Protein AF-A0A925B9K3-F1 (afdb_monomer_lite)

St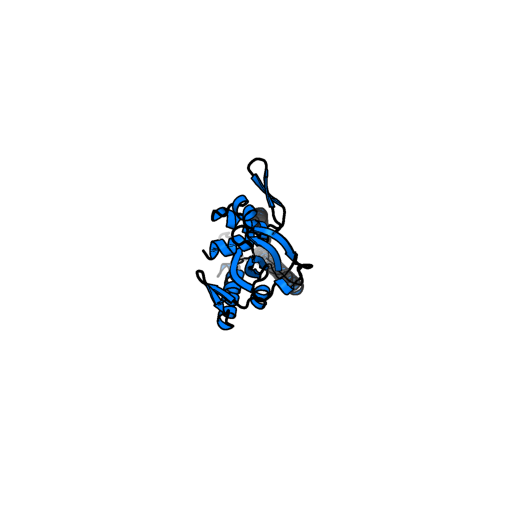ructure (mmCIF, N/CA/C/O backbone):
data_AF-A0A925B9K3-F1
#
_entry.id   AF-A0A925B9K3-F1
#
loop_
_atom_site.group_PDB
_atom_site.id
_atom_site.type_symbol
_atom_site.label_atom_id
_atom_site.label_alt_id
_atom_site.label_comp_id
_atom_site.label_asym_id
_atom_site.label_entity_id
_atom_site.label_seq_id
_atom_site.pdbx_PDB_ins_code
_atom_site.Cartn_x
_atom_site.Cartn_y
_atom_site.Cartn_z
_atom_site.occupancy
_atom_site.B_iso_or_equiv
_atom_site.auth_seq_id
_atom_site.auth_comp_id
_atom_site.auth_asym_id
_atom_site.auth_atom_id
_atom_site.pdbx_PDB_model_num
ATOM 1 N N . MET A 1 1 ? -21.315 0.966 3.843 1.00 78.88 1 MET A N 1
ATOM 2 C CA . MET A 1 1 ? -20.890 0.836 5.255 1.00 78.88 1 MET A CA 1
ATOM 3 C C . MET A 1 1 ? -19.443 0.381 5.365 1.00 78.88 1 MET A C 1
ATOM 5 O O . MET A 1 1 ? -18.676 1.097 5.990 1.00 78.88 1 MET A O 1
ATOM 9 N N . GLU A 1 2 ? -19.044 -0.723 4.723 1.00 91.25 2 GLU A N 1
ATOM 10 C CA . GLU A 1 2 ? -17.649 -1.216 4.740 1.00 91.25 2 GLU A CA 1
ATOM 11 C C . GLU A 1 2 ? -16.629 -0.155 4.307 1.00 91.25 2 GLU A C 1
ATOM 13 O O . GLU A 1 2 ? -15.688 0.129 5.043 1.00 91.25 2 GLU A O 1
ATOM 18 N N . LEU A 1 3 ? -16.872 0.504 3.165 1.00 92.88 3 LEU A N 1
ATOM 19 C CA . LEU A 1 3 ? -16.004 1.566 2.645 1.00 92.88 3 LEU A CA 1
ATOM 20 C C . LEU A 1 3 ? -15.804 2.705 3.655 1.00 92.88 3 LEU A C 1
ATOM 22 O O . LEU A 1 3 ? -14.673 3.095 3.928 1.00 92.88 3 LEU A O 1
ATOM 26 N N . HIS A 1 4 ? -16.892 3.227 4.231 1.00 93.56 4 HIS A N 1
ATOM 27 C CA . HIS A 1 4 ? -16.822 4.296 5.232 1.00 93.56 4 HIS A CA 1
ATOM 28 C C . HIS A 1 4 ? -16.037 3.866 6.469 1.00 93.56 4 HIS A C 1
ATOM 30 O O . HIS A 1 4 ? -15.278 4.669 7.007 1.00 93.56 4 HIS A O 1
ATOM 36 N N . ARG A 1 5 ? -16.172 2.607 6.904 1.00 94.56 5 ARG A N 1
ATOM 37 C CA . ARG A 1 5 ? -15.415 2.078 8.045 1.00 94.56 5 ARG A CA 1
ATOM 38 C C . ARG A 1 5 ? -13.928 1.960 7.714 1.00 94.56 5 ARG A C 1
ATOM 40 O O . ARG A 1 5 ? -13.107 2.502 8.446 1.00 94.56 5 ARG A O 1
ATOM 47 N N . ALA A 1 6 ? -13.581 1.368 6.571 1.00 96.81 6 ALA A N 1
ATOM 48 C CA . ALA A 1 6 ? -12.195 1.261 6.117 1.00 96.81 6 ALA A CA 1
ATOM 49 C C . ALA A 1 6 ? -11.527 2.641 5.948 1.00 96.81 6 ALA A C 1
ATOM 51 O O . ALA A 1 6 ? -10.402 2.848 6.401 1.00 96.81 6 ALA A O 1
ATOM 52 N N . LEU A 1 7 ? -12.229 3.619 5.368 1.00 96.88 7 LEU A N 1
ATOM 53 C CA . LEU A 1 7 ? -11.718 4.985 5.227 1.00 96.88 7 LEU A CA 1
ATOM 54 C C . LEU A 1 7 ? -11.628 5.725 6.563 1.00 96.88 7 LEU A C 1
ATOM 56 O O . LEU A 1 7 ? -10.692 6.496 6.752 1.00 96.88 7 LEU A O 1
ATOM 60 N N . THR A 1 8 ? -12.539 5.461 7.504 1.00 96.44 8 THR A N 1
ATOM 61 C CA . THR A 1 8 ? -12.439 5.979 8.877 1.00 96.44 8 THR A CA 1
ATOM 62 C C . THR A 1 8 ? -11.165 5.473 9.544 1.00 96.44 8 THR A C 1
ATOM 64 O O . THR A 1 8 ? -10.388 6.273 10.059 1.00 96.44 8 THR A O 1
ATOM 67 N N . VAL A 1 9 ? -10.887 4.169 9.465 1.00 97.25 9 VAL A N 1
ATOM 68 C CA . VAL A 1 9 ? -9.645 3.586 9.992 1.00 97.25 9 VAL A CA 1
ATOM 69 C C . VAL A 1 9 ? -8.424 4.160 9.270 1.00 97.25 9 VAL A C 1
ATOM 71 O O . VAL A 1 9 ? -7.481 4.584 9.932 1.00 97.25 9 VAL A O 1
ATOM 74 N N . GLY A 1 10 ? -8.438 4.259 7.938 1.00 96.50 10 GLY A N 1
ATOM 75 C CA . GLY A 1 10 ? -7.322 4.819 7.162 1.00 96.50 10 GLY A CA 1
ATOM 76 C C . GLY A 1 10 ? -7.019 6.295 7.470 1.00 96.50 10 GLY A C 1
ATOM 77 O O . GLY A 1 10 ? -5.855 6.709 7.479 1.00 96.50 10 GLY A O 1
ATOM 78 N N . ASP A 1 11 ? -8.053 7.082 7.764 1.00 96.12 11 ASP A N 1
ATOM 79 C CA . ASP A 1 11 ? -7.951 8.486 8.163 1.00 96.12 11 ASP A CA 1
ATOM 80 C C . ASP A 1 11 ? -7.530 8.642 9.641 1.00 96.12 11 ASP A C 1
ATOM 82 O O . ASP A 1 11 ? -6.735 9.524 9.965 1.00 96.12 11 ASP A O 1
ATOM 86 N N . ARG A 1 12 ? -7.991 7.775 10.553 1.00 96.25 12 ARG A N 1
ATOM 87 C CA . ARG A 1 12 ? -7.650 7.837 11.989 1.00 96.25 12 ARG A CA 1
ATOM 88 C C . ARG A 1 12 ? -6.335 7.146 12.349 1.00 96.25 12 ARG A C 1
ATOM 90 O O . ARG A 1 12 ? -5.683 7.548 13.320 1.00 96.25 12 ARG A O 1
ATOM 97 N N . ALA A 1 13 ? -5.889 6.157 11.582 1.00 95.75 13 ALA A N 1
ATOM 98 C CA . ALA A 1 13 ? -4.564 5.536 11.671 1.00 95.75 13 ALA A CA 1
ATOM 99 C C . ALA A 1 13 ? -3.542 6.311 10.832 1.00 95.75 13 ALA A C 1
ATOM 101 O O . ALA A 1 13 ? -2.951 5.770 9.907 1.00 95.75 13 ALA A O 1
ATOM 102 N N . ASN A 1 14 ? -3.380 7.610 11.093 1.00 94.62 14 ASN A N 1
ATOM 103 C CA . ASN A 1 14 ? -2.687 8.525 10.182 1.00 94.62 14 ASN A CA 1
ATOM 104 C C . ASN A 1 14 ? -1.935 9.647 10.918 1.00 94.62 14 ASN A C 1
ATOM 106 O O . ASN A 1 14 ? -2.411 10.111 11.957 1.00 94.62 14 ASN A O 1
ATOM 110 N N . ASN A 1 15 ? -0.782 10.095 10.417 1.00 93.06 15 ASN A N 1
ATOM 111 C CA . ASN A 1 15 ? -0.080 11.269 10.957 1.00 93.06 15 ASN A CA 1
ATOM 112 C C . ASN A 1 15 ? -0.069 12.471 10.007 1.00 93.06 15 ASN A C 1
ATOM 114 O O . ASN A 1 15 ? 0.370 13.544 10.422 1.00 93.06 15 ASN A O 1
ATOM 118 N N . ALA A 1 16 ? -0.520 12.313 8.763 1.00 91.69 16 ALA A N 1
ATOM 119 C CA . ALA A 1 16 ? -0.598 13.408 7.819 1.00 91.69 16 ALA A CA 1
ATOM 120 C C . ALA A 1 16 ? -1.669 14.423 8.233 1.00 91.69 16 ALA A C 1
ATOM 122 O O . ALA A 1 16 ? -2.711 14.091 8.801 1.00 91.69 16 ALA A O 1
ATOM 123 N N . VAL A 1 17 ? -1.404 15.682 7.908 1.00 88.75 17 VAL A N 1
ATOM 124 C CA . VAL A 1 17 ? -2.319 16.798 8.124 1.00 88.75 17 VAL A CA 1
ATOM 125 C C . VAL A 1 17 ? -2.537 17.495 6.789 1.00 88.75 17 VAL A C 1
ATOM 127 O O . VAL A 1 17 ? -1.582 17.813 6.079 1.00 88.75 17 VAL A O 1
ATOM 130 N N . LEU A 1 18 ? -3.803 17.734 6.454 1.00 86.88 18 LEU A N 1
ATOM 131 C CA . LEU A 1 18 ? -4.187 18.579 5.329 1.00 86.88 18 LEU A CA 1
ATOM 132 C C . LEU A 1 18 ? -4.388 20.005 5.844 1.00 86.88 18 LEU A C 1
ATOM 134 O O . LEU A 1 18 ? -5.233 20.233 6.709 1.00 86.88 18 LEU A O 1
ATOM 138 N N . GLN A 1 19 ? -3.615 20.953 5.322 1.00 85.69 19 GLN A N 1
ATOM 139 C CA . GLN A 1 19 ? -3.777 22.378 5.611 1.00 85.69 19 GLN A CA 1
ATOM 140 C C . GLN A 1 19 ? -4.164 23.109 4.337 1.00 85.69 19 GLN A C 1
ATOM 142 O O . GLN A 1 19 ? -3.509 22.957 3.313 1.00 85.69 19 GLN A O 1
ATOM 147 N N . GLU A 1 20 ? -5.193 23.940 4.406 1.00 84.56 20 GLU A N 1
ATOM 148 C CA . GLU A 1 20 ? -5.502 24.869 3.327 1.00 84.56 20 GLU A CA 1
ATOM 149 C C . GLU A 1 20 ? -4.668 26.144 3.511 1.00 84.56 20 GLU A C 1
ATOM 151 O O . GLU A 1 20 ? -4.702 26.774 4.571 1.00 84.56 20 GLU A O 1
ATOM 156 N N . ARG A 1 21 ? -3.881 26.507 2.496 1.00 84.75 21 ARG A N 1
ATOM 157 C CA . ARG A 1 21 ? -3.102 27.750 2.434 1.00 84.75 21 ARG A CA 1
ATOM 158 C C . ARG A 1 21 ? -3.366 28.412 1.090 1.00 84.75 21 ARG A C 1
ATOM 160 O O . ARG A 1 21 ? -3.186 27.778 0.057 1.00 84.75 21 ARG A O 1
ATOM 167 N N . ASP A 1 22 ? -3.825 29.660 1.112 1.00 83.00 22 ASP A N 1
ATOM 168 C CA . ASP A 1 22 ? -4.099 30.460 -0.092 1.00 83.00 22 ASP A CA 1
ATOM 169 C C . ASP A 1 22 ? -5.032 29.766 -1.112 1.00 83.00 22 ASP A C 1
ATOM 171 O O . ASP A 1 22 ? -4.849 29.863 -2.324 1.00 83.00 22 ASP A O 1
ATOM 175 N N . GLY A 1 23 ? -6.033 29.022 -0.619 1.00 83.50 23 GLY A N 1
ATOM 176 C CA . GLY A 1 23 ? -6.971 28.252 -1.450 1.00 83.50 23 GLY A CA 1
ATOM 177 C C . GLY A 1 23 ? -6.388 26.966 -2.055 1.00 83.50 23 GLY A C 1
ATOM 178 O O . GLY A 1 23 ? -7.032 26.333 -2.892 1.00 83.50 23 GLY A O 1
ATOM 179 N N . GLN A 1 24 ? -5.177 26.566 -1.651 1.00 81.69 24 GLN A N 1
ATOM 180 C CA . GLN A 1 24 ? -4.546 25.306 -2.035 1.00 81.69 24 GLN A CA 1
ATOM 181 C C . GLN A 1 24 ? -4.399 24.369 -0.836 1.00 81.69 24 GLN A C 1
ATOM 183 O O . GLN A 1 24 ? -4.004 24.766 0.259 1.00 81.69 24 GLN A O 1
ATOM 188 N N . TRP A 1 25 ? -4.675 23.086 -1.059 1.00 83.62 25 TRP A N 1
ATOM 189 C CA . TRP A 1 25 ? -4.452 22.047 -0.059 1.00 83.62 25 TRP A CA 1
ATOM 190 C C . TRP A 1 25 ? -2.984 21.632 -0.048 1.00 83.62 25 TRP A C 1
ATOM 192 O O . TRP A 1 25 ? -2.469 21.077 -1.017 1.00 83.62 25 TRP A O 1
ATOM 202 N N . VAL A 1 26 ? -2.322 21.872 1.076 1.00 86.19 26 VAL A N 1
ATOM 203 C CA . VAL A 1 26 ? -0.950 21.462 1.349 1.00 86.19 26 VAL A CA 1
ATOM 204 C C . VAL A 1 26 ? -0.972 20.244 2.264 1.00 86.19 26 VAL A C 1
ATOM 206 O O . VAL A 1 26 ? -1.606 20.237 3.321 1.00 86.19 26 VAL A O 1
ATOM 209 N N . VAL A 1 27 ? -0.251 19.206 1.849 1.00 87.44 27 VAL A N 1
ATOM 210 C CA . VAL A 1 27 ? -0.042 17.989 2.633 1.00 87.44 27 VAL A CA 1
ATOM 211 C C . VAL A 1 27 ? 1.192 18.159 3.512 1.00 87.44 27 VAL A C 1
ATOM 213 O O . VAL A 1 27 ? 2.285 18.409 3.005 1.00 87.44 27 VAL A O 1
ATOM 216 N N . GLN A 1 28 ? 1.038 17.963 4.819 1.00 88.75 28 GLN A N 1
ATOM 217 C CA . GLN A 1 28 ? 2.153 17.806 5.748 1.00 88.75 28 GLN A CA 1
ATOM 218 C C . GLN A 1 28 ? 2.193 16.358 6.244 1.00 88.75 28 GLN A C 1
ATOM 220 O O . GLN A 1 28 ? 1.305 15.937 6.979 1.00 88.75 28 GLN A O 1
ATOM 225 N N . GLY A 1 29 ? 3.215 15.600 5.848 1.00 87.00 29 GLY A N 1
ATOM 226 C CA . GLY A 1 29 ? 3.351 14.175 6.161 1.00 87.00 29 GLY A CA 1
ATOM 227 C C . GLY A 1 29 ? 3.629 13.346 4.910 1.00 87.00 29 GLY A C 1
ATOM 228 O O . GLY A 1 29 ? 4.064 13.878 3.890 1.00 87.00 29 GLY A O 1
ATOM 229 N N . ASP A 1 30 ? 3.389 12.042 5.000 1.00 87.38 30 ASP A N 1
ATOM 230 C CA . ASP A 1 30 ? 3.598 11.124 3.882 1.00 87.38 30 ASP A CA 1
ATOM 231 C C . ASP A 1 30 ? 2.452 11.218 2.840 1.00 87.38 30 ASP A C 1
ATOM 233 O O . ASP A 1 30 ? 1.277 11.305 3.218 1.00 87.38 30 ASP A O 1
ATOM 237 N N . PRO A 1 31 ? 2.745 11.190 1.524 1.00 88.19 31 PRO A N 1
ATOM 238 C CA . PRO A 1 31 ? 1.718 11.266 0.479 1.00 88.19 31 PRO A CA 1
ATOM 239 C C . PRO A 1 31 ? 0.680 10.132 0.517 1.00 88.19 31 PRO A C 1
ATOM 241 O O . PRO A 1 31 ? -0.499 10.377 0.259 1.00 88.19 31 PRO A O 1
ATOM 244 N N . THR A 1 32 ? 1.091 8.912 0.877 1.00 88.88 32 THR A N 1
ATOM 245 C CA . THR A 1 32 ? 0.218 7.727 1.023 1.00 88.88 32 THR A CA 1
ATOM 246 C C . THR A 1 32 ? -0.817 7.982 2.113 1.00 88.88 32 THR A C 1
ATOM 248 O O . THR A 1 32 ? -2.011 7.724 1.959 1.00 88.88 32 THR A O 1
ATOM 251 N N . GLU A 1 33 ? -0.351 8.528 3.233 1.00 91.81 33 GLU A N 1
ATOM 252 C CA . GLU A 1 33 ? -1.191 8.897 4.359 1.00 91.81 33 GLU A CA 1
ATOM 253 C C . GLU A 1 33 ? -2.197 9.991 3.984 1.00 91.81 33 GLU A C 1
ATOM 255 O O . GLU A 1 33 ? -3.387 9.874 4.286 1.00 91.81 33 GLU A O 1
ATOM 260 N N . ALA A 1 34 ? -1.755 11.020 3.268 1.00 92.25 34 ALA A N 1
ATOM 261 C CA . ALA A 1 34 ? -2.635 12.090 2.820 1.00 92.25 34 ALA A CA 1
ATOM 262 C C . ALA A 1 34 ? -3.698 11.612 1.822 1.00 92.25 34 ALA A C 1
ATOM 264 O O . ALA A 1 34 ? -4.847 12.053 1.897 1.00 92.25 34 ALA A O 1
ATOM 265 N N . ALA A 1 35 ? -3.350 10.676 0.934 1.00 92.12 35 ALA A N 1
ATOM 266 C CA . ALA A 1 35 ? -4.291 10.086 -0.013 1.00 92.12 35 ALA A CA 1
ATOM 267 C C . ALA A 1 35 ? -5.481 9.414 0.696 1.00 92.12 35 ALA A C 1
ATOM 269 O O . ALA A 1 35 ? -6.618 9.568 0.248 1.00 92.12 35 ALA A O 1
ATOM 270 N N . LEU A 1 36 ? -5.249 8.748 1.835 1.00 94.19 36 LEU A N 1
ATOM 271 C CA . LEU A 1 36 ? -6.317 8.152 2.650 1.00 94.19 36 LEU A CA 1
ATOM 272 C C . LEU A 1 36 ? -7.261 9.209 3.234 1.00 94.19 36 LEU A C 1
ATOM 274 O O . LEU A 1 36 ? -8.478 9.036 3.187 1.00 94.19 36 LEU A O 1
ATOM 278 N N . ILE A 1 37 ? -6.713 10.323 3.731 1.00 94.19 37 ILE A N 1
ATOM 279 C CA . ILE A 1 37 ? -7.517 11.438 4.250 1.00 94.19 37 ILE A CA 1
ATOM 280 C C . ILE A 1 37 ? -8.359 12.031 3.117 1.00 94.19 37 ILE A C 1
ATOM 282 O O . ILE A 1 37 ? -9.566 12.205 3.265 1.00 94.19 37 ILE A O 1
ATOM 286 N N . ILE A 1 38 ? -7.751 12.296 1.958 1.00 92.69 38 ILE A N 1
ATOM 287 C CA . ILE A 1 38 ? -8.456 12.837 0.788 1.00 92.69 38 ILE A CA 1
ATOM 288 C C . ILE A 1 38 ? -9.573 11.885 0.340 1.00 92.69 38 ILE A C 1
ATOM 290 O O . ILE A 1 38 ? -10.684 12.339 0.063 1.00 92.69 38 ILE A O 1
ATOM 294 N N . ALA A 1 39 ? -9.309 10.577 0.293 1.00 94.00 39 ALA A N 1
ATOM 295 C CA . ALA A 1 39 ? -10.313 9.571 -0.040 1.00 94.00 39 ALA A CA 1
ATOM 296 C C . ALA A 1 39 ? -11.482 9.591 0.958 1.00 94.00 39 ALA A C 1
ATOM 298 O O . ALA A 1 39 ? -12.637 9.650 0.536 1.00 94.00 39 ALA A O 1
ATOM 299 N N . ALA A 1 40 ? -11.198 9.649 2.264 1.00 94.62 40 ALA A N 1
ATOM 300 C CA . ALA A 1 40 ? -12.224 9.786 3.295 1.00 94.62 40 ALA A CA 1
ATOM 301 C C . ALA A 1 40 ? -13.082 11.047 3.077 1.00 94.62 40 ALA A C 1
ATOM 303 O O . ALA A 1 40 ? -14.311 10.951 3.012 1.00 94.62 40 ALA A O 1
ATOM 304 N N . ARG A 1 41 ? -12.457 12.211 2.849 1.00 92.75 41 ARG A N 1
ATOM 305 C CA . ARG A 1 41 ? -13.169 13.480 2.591 1.00 92.75 41 ARG A CA 1
ATOM 306 C C . ARG A 1 41 ? -14.059 13.407 1.347 1.00 92.75 41 ARG A C 1
ATOM 308 O O . ARG A 1 41 ? -15.198 13.860 1.396 1.00 92.75 41 ARG A O 1
ATOM 315 N N . LYS A 1 42 ? -13.594 12.775 0.261 1.00 92.50 42 LYS A N 1
ATOM 316 C CA . LYS A 1 42 ? -14.382 12.584 -0.975 1.00 92.50 42 LYS A CA 1
ATOM 317 C C . LYS A 1 42 ? -15.633 11.721 -0.775 1.00 92.50 42 LYS A C 1
ATOM 319 O O . LYS A 1 42 ? -16.582 11.861 -1.537 1.00 92.50 42 LYS A O 1
ATOM 324 N N . THR A 1 43 ? -15.653 10.865 0.248 1.00 93.25 43 THR A N 1
ATOM 325 C CA . THR A 1 43 ? -16.834 10.060 0.625 1.00 93.25 43 THR A CA 1
ATOM 326 C C . THR A 1 43 ? -17.776 10.747 1.620 1.00 93.25 43 THR A C 1
ATOM 328 O O . THR A 1 43 ? -18.744 10.130 2.069 1.00 93.25 43 THR A O 1
ATOM 331 N N . GLY A 1 44 ? -17.506 12.010 1.969 1.00 92.69 44 GLY A N 1
ATOM 332 C CA . GLY A 1 44 ? -18.297 12.790 2.923 1.00 92.69 44 GLY A CA 1
ATOM 333 C C . GLY A 1 44 ? -17.901 12.596 4.390 1.00 92.69 44 GLY A C 1
ATOM 334 O O . GLY A 1 44 ? -18.596 13.095 5.269 1.00 92.69 44 GLY A O 1
ATOM 335 N N . LEU A 1 45 ? -16.798 11.895 4.690 1.00 92.62 45 LEU A N 1
ATOM 336 C CA . LEU A 1 45 ? -16.288 11.796 6.062 1.00 92.62 45 LEU A CA 1
ATOM 337 C C . LEU A 1 45 ? -15.572 13.092 6.445 1.00 92.62 45 LEU A C 1
ATOM 339 O O . LEU A 1 45 ? -14.442 13.333 6.016 1.00 92.62 45 LEU A O 1
ATOM 343 N N . GLU A 1 46 ? -16.214 13.922 7.261 1.00 91.25 46 GLU A N 1
ATOM 344 C CA . GLU A 1 46 ? -15.656 15.193 7.724 1.00 91.25 46 GLU A CA 1
ATOM 345 C C . GLU A 1 46 ? -14.617 15.014 8.841 1.00 91.25 46 GLU A C 1
ATOM 347 O O . GLU A 1 46 ? -14.805 14.230 9.773 1.00 91.25 46 GLU A O 1
ATOM 352 N N . ALA A 1 47 ? -13.538 15.808 8.788 1.00 88.81 47 ALA A N 1
ATOM 353 C CA . ALA A 1 47 ? -12.469 15.777 9.792 1.00 88.81 47 ALA A CA 1
ATOM 354 C C . ALA A 1 47 ? -13.006 16.016 11.209 1.00 88.81 47 ALA A C 1
ATOM 356 O O . ALA A 1 47 ? -12.752 15.221 12.109 1.00 88.81 47 ALA A O 1
ATOM 357 N N . LYS A 1 48 ? -13.800 17.082 11.381 1.00 90.38 48 LYS A N 1
ATOM 358 C CA . LYS A 1 48 ? -14.335 17.503 12.683 1.00 90.38 48 LYS A CA 1
ATOM 359 C C . LYS A 1 48 ? -15.197 16.420 13.327 1.00 90.38 48 LYS A C 1
ATOM 361 O O . LYS A 1 48 ? -15.060 16.168 14.521 1.00 90.38 48 LYS A O 1
ATOM 366 N N . THR A 1 49 ? -16.042 15.753 12.543 1.00 92.38 49 THR A N 1
ATOM 367 C CA . THR A 1 49 ? -16.894 14.652 13.014 1.00 92.38 49 THR A CA 1
ATOM 368 C C . THR A 1 49 ? -16.047 13.488 13.518 1.00 92.38 49 THR A C 1
ATOM 370 O O . THR A 1 49 ? -16.246 13.015 14.636 1.00 92.38 49 THR A O 1
ATOM 373 N N . LEU A 1 50 ? -15.045 13.069 12.739 1.00 92.38 50 LEU A N 1
ATOM 374 C CA . LEU A 1 50 ? -14.151 11.981 13.135 1.00 92.38 50 LEU A CA 1
ATOM 375 C C . LEU A 1 50 ? -13.255 12.342 14.328 1.00 92.38 50 LEU A C 1
ATOM 377 O O . LEU A 1 50 ? -12.937 11.464 15.121 1.00 92.38 50 LEU A O 1
ATOM 381 N N . GLU A 1 51 ? -12.816 13.597 14.457 1.00 91.50 51 GLU A N 1
ATOM 382 C CA . GLU A 1 51 ? -11.994 14.072 15.588 1.00 91.50 51 GLU A CA 1
ATOM 383 C C . GLU A 1 51 ? -12.800 14.178 16.882 1.00 91.50 51 GLU A C 1
ATOM 385 O O . GLU A 1 51 ? -12.287 13.869 17.955 1.00 91.50 51 GLU A O 1
ATOM 390 N N . THR A 1 52 ? -14.066 14.588 16.774 1.00 92.62 52 THR A N 1
ATOM 391 C CA . THR A 1 52 ? -14.982 14.673 17.919 1.00 92.62 52 THR A CA 1
ATOM 392 C C . THR A 1 52 ? -15.354 13.282 18.420 1.00 92.62 52 THR A C 1
ATOM 394 O O . THR A 1 52 ? -15.421 13.058 19.626 1.00 92.62 52 THR A O 1
ATOM 397 N N . ARG A 1 53 ? -15.572 12.341 17.495 1.00 93.50 53 ARG A N 1
ATOM 398 C CA . ARG A 1 53 ? -15.950 10.970 17.824 1.00 93.50 53 ARG A CA 1
ATOM 399 C C . ARG A 1 53 ? -14.773 10.136 18.327 1.00 93.50 53 ARG A C 1
ATOM 401 O O . ARG A 1 53 ? -14.874 9.534 19.389 1.00 93.50 53 ARG A O 1
ATOM 408 N N . PHE A 1 54 ? -13.674 10.093 17.573 1.00 94.50 54 PHE A N 1
ATOM 409 C CA . PHE A 1 54 ? -12.515 9.248 17.866 1.00 94.50 54 PHE A CA 1
ATOM 410 C C . PHE A 1 54 ? -11.348 10.090 18.372 1.00 94.50 54 PHE A C 1
ATOM 412 O O . PHE A 1 54 ? -10.578 10.665 17.595 1.00 94.50 54 PHE A O 1
ATOM 419 N N . LYS A 1 55 ? -11.197 10.138 19.696 1.00 93.31 55 LYS A N 1
ATOM 420 C CA . LYS A 1 55 ? -10.088 10.847 20.337 1.00 93.31 55 LYS A CA 1
ATOM 421 C C . LYS A 1 55 ? -8.899 9.908 20.495 1.00 93.31 55 LYS A C 1
ATOM 423 O O . LYS A 1 55 ? -8.976 8.927 21.232 1.00 93.31 55 LYS A O 1
ATOM 428 N N . ARG A 1 56 ? -7.780 10.232 19.840 1.00 92.81 56 ARG A N 1
ATOM 429 C CA . ARG A 1 56 ? -6.545 9.440 19.921 1.00 92.81 56 ARG A CA 1
ATOM 430 C C . ARG A 1 56 ? -5.979 9.455 21.346 1.00 92.81 56 ARG A C 1
ATOM 432 O O . ARG A 1 56 ? -5.695 10.519 21.889 1.00 92.81 56 ARG A O 1
ATOM 439 N N . VAL A 1 57 ? -5.780 8.267 21.909 1.00 91.25 57 VAL A N 1
ATOM 440 C CA . VAL A 1 57 ? -5.228 8.024 23.252 1.00 91.25 57 VAL A CA 1
ATOM 441 C C . VAL A 1 57 ? -3.770 7.576 23.173 1.00 91.25 57 VAL A C 1
ATOM 443 O O . VAL A 1 57 ? -2.949 8.004 23.975 1.00 91.25 57 VAL A O 1
ATOM 446 N N . SER A 1 58 ? -3.427 6.740 22.191 1.00 91.06 58 SER A N 1
ATOM 447 C CA . SER A 1 58 ? -2.064 6.234 22.013 1.00 91.06 58 SER A CA 1
ATOM 448 C C . SER A 1 58 ? -1.785 5.851 20.557 1.00 91.06 58 SER A C 1
ATOM 450 O O . SER A 1 58 ? -2.666 5.921 19.692 1.00 91.06 58 SER A O 1
ATOM 452 N N . LYS A 1 59 ? -0.542 5.468 20.269 1.00 92.38 59 LYS A N 1
ATOM 453 C CA . LYS A 1 59 ? -0.108 4.976 18.963 1.00 92.38 59 LYS A CA 1
ATOM 454 C C . LYS A 1 59 ? 1.029 3.972 19.094 1.00 92.38 59 LYS A C 1
ATOM 456 O O . LYS A 1 59 ? 1.925 4.146 19.913 1.00 92.38 59 LYS A O 1
ATOM 461 N N . VAL A 1 60 ? 1.038 3.022 18.172 1.00 93.06 60 VAL A N 1
ATOM 462 C CA . VAL A 1 60 ? 2.197 2.201 17.842 1.00 93.06 60 VAL A CA 1
ATOM 463 C C . VAL A 1 60 ? 2.709 2.722 16.490 1.00 93.06 60 VAL A C 1
ATOM 465 O O . VAL A 1 60 ? 2.003 2.594 15.484 1.00 93.06 60 VAL A O 1
ATOM 468 N N . PRO A 1 61 ? 3.869 3.410 16.446 1.00 92.38 61 PRO A N 1
ATOM 469 C CA . PRO A 1 61 ? 4.325 4.127 15.251 1.00 92.38 61 PRO A CA 1
ATOM 470 C C . PRO A 1 61 ? 4.607 3.173 14.089 1.00 92.38 61 PRO A C 1
ATOM 472 O O . PRO A 1 61 ? 4.709 1.972 14.284 1.00 92.38 61 PRO A O 1
ATOM 475 N N . PHE A 1 62 ? 4.772 3.686 12.874 1.00 93.75 62 PHE A N 1
ATOM 476 C CA . PHE A 1 62 ? 5.281 2.862 11.779 1.00 93.75 62 PHE A CA 1
ATOM 477 C C . PHE A 1 62 ? 6.763 2.515 11.995 1.00 93.75 62 PHE A C 1
ATOM 479 O O . PHE A 1 62 ? 7.542 3.381 12.393 1.00 93.75 62 PHE A O 1
ATOM 486 N N . SER A 1 63 ? 7.165 1.281 11.680 1.00 90.50 63 SER A N 1
ATOM 487 C CA . SER A 1 63 ? 8.573 0.922 11.463 1.00 90.50 63 SER A CA 1
ATOM 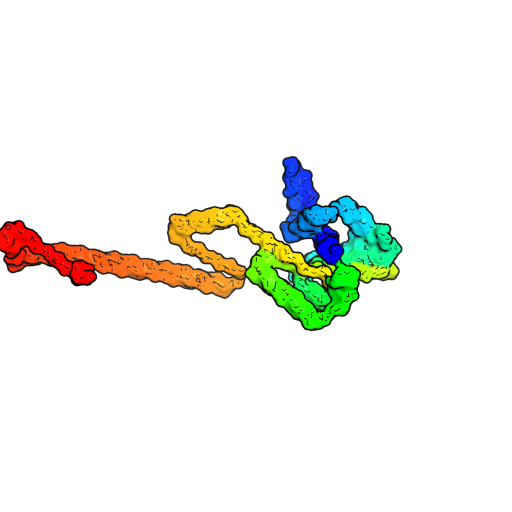488 C C . SER A 1 63 ? 8.721 0.028 10.234 1.00 90.50 63 SER A C 1
ATOM 490 O O . SER A 1 63 ? 7.821 -0.752 9.913 1.00 90.50 63 SER A O 1
ATOM 492 N N . SER A 1 64 ? 9.868 0.120 9.558 1.00 88.88 64 SER A N 1
ATOM 493 C CA . SER A 1 64 ? 10.166 -0.691 8.370 1.00 88.88 64 SER A CA 1
ATOM 494 C C . SER A 1 64 ? 10.190 -2.192 8.670 1.00 88.88 64 SER A C 1
ATOM 496 O O . SER A 1 64 ? 9.796 -2.982 7.816 1.00 88.88 64 SER A O 1
ATOM 498 N N . ASP A 1 65 ? 10.569 -2.579 9.891 1.00 89.38 65 ASP A N 1
ATOM 499 C CA . ASP A 1 65 ? 10.587 -3.981 10.322 1.00 89.38 65 ASP A CA 1
ATOM 500 C C . ASP A 1 65 ? 9.171 -4.550 10.467 1.00 89.38 65 ASP A C 1
ATOM 502 O O . ASP A 1 65 ? 8.904 -5.695 10.107 1.00 89.38 65 ASP A O 1
ATOM 506 N N . ARG A 1 66 ? 8.230 -3.737 10.970 1.00 92.81 66 ARG A N 1
ATOM 507 C CA . ARG A 1 66 ? 6.850 -4.170 11.241 1.00 92.81 66 ARG A CA 1
ATOM 508 C C . ARG A 1 66 ? 5.882 -3.900 10.104 1.00 92.81 66 ARG A C 1
ATOM 510 O O . ARG A 1 66 ? 4.819 -4.518 10.081 1.00 92.81 66 ARG A O 1
ATOM 517 N N . LYS A 1 67 ? 6.219 -2.976 9.202 1.00 94.75 67 LYS A N 1
ATOM 518 C CA . LYS A 1 67 ? 5.447 -2.592 8.007 1.00 94.75 67 LYS A CA 1
ATOM 519 C C . LYS A 1 67 ? 3.982 -2.227 8.287 1.00 94.75 67 LYS A C 1
ATOM 521 O O . LYS A 1 67 ? 3.116 -2.412 7.433 1.00 94.75 67 LYS A O 1
ATOM 526 N N . ARG A 1 68 ? 3.686 -1.713 9.480 1.00 95.38 68 ARG A N 1
ATOM 527 C CA . ARG A 1 68 ? 2.336 -1.330 9.912 1.00 95.38 68 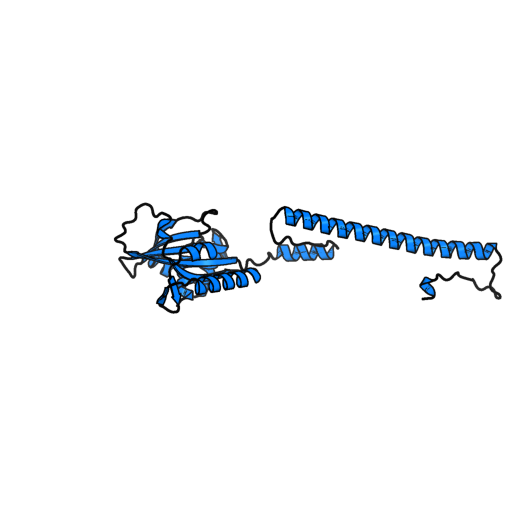ARG A CA 1
ATOM 528 C C . ARG A 1 68 ? 2.383 -0.225 10.955 1.00 95.38 68 ARG A C 1
ATOM 530 O O . ARG A 1 68 ? 3.417 -0.006 11.581 1.00 95.38 68 ARG A O 1
ATOM 537 N N . MET A 1 69 ? 1.260 0.454 11.118 1.00 95.62 69 MET A N 1
ATOM 538 C CA . MET A 1 69 ? 1.038 1.504 12.098 1.00 95.62 69 MET A CA 1
ATOM 539 C C . MET A 1 69 ? -0.333 1.313 12.734 1.00 95.62 69 MET A C 1
ATOM 541 O O . MET A 1 69 ? -1.308 1.072 12.018 1.00 95.62 69 MET A O 1
ATOM 545 N N . SER A 1 70 ? -0.409 1.520 14.047 1.00 96.31 70 SER A N 1
ATOM 546 C CA . SER A 1 70 ? -1.665 1.453 14.788 1.00 96.31 70 SER A CA 1
ATOM 547 C C . SER A 1 70 ? -1.889 2.694 15.642 1.00 96.31 70 SER A C 1
ATOM 549 O O . SER A 1 70 ? -0.954 3.272 16.200 1.00 96.31 70 SER A O 1
ATOM 551 N N . THR A 1 71 ? -3.138 3.123 15.764 1.00 95.25 71 THR A N 1
ATOM 552 C CA . THR A 1 71 ? -3.550 4.202 16.665 1.00 95.25 71 THR A CA 1
ATOM 553 C C . THR A 1 71 ? -4.725 3.734 17.506 1.00 95.25 71 THR A C 1
ATOM 555 O O . THR A 1 71 ? -5.587 3.003 17.031 1.00 95.25 71 THR A O 1
ATOM 558 N N . VAL A 1 72 ? -4.734 4.127 18.776 1.00 94.12 72 VAL A N 1
ATOM 559 C CA . VAL A 1 72 ? -5.776 3.743 19.731 1.00 94.12 72 VAL A CA 1
ATOM 560 C C . VAL A 1 72 ? -6.631 4.960 20.027 1.00 94.12 72 VAL A C 1
ATOM 562 O O . VAL A 1 72 ? -6.086 6.032 20.305 1.00 94.12 72 VAL A O 1
ATOM 565 N N . HIS A 1 73 ? -7.949 4.805 19.970 1.00 93.81 73 HIS A N 1
ATOM 566 C CA . HIS A 1 73 ? -8.918 5.884 20.138 1.00 93.81 73 HIS A CA 1
ATOM 567 C C . HIS A 1 73 ? -10.003 5.500 21.131 1.00 93.81 73 HIS A C 1
ATOM 569 O O . HIS A 1 73 ? -10.452 4.360 21.144 1.00 93.81 73 HIS A O 1
ATOM 575 N N . SER A 1 74 ? -10.465 6.460 21.922 1.00 91.94 74 SER A N 1
ATOM 576 C CA . SER A 1 74 ? -11.747 6.346 22.623 1.00 91.94 74 SER A CA 1
ATOM 577 C C . SER A 1 74 ? -12.878 6.793 21.693 1.00 91.94 74 SER A C 1
ATOM 579 O O . SER A 1 74 ? -12.704 7.803 21.004 1.00 91.94 74 SER A O 1
ATOM 581 N N . ASP A 1 75 ? -14.018 6.097 21.705 1.00 91.12 75 ASP A N 1
ATOM 582 C CA . ASP A 1 75 ? -15.232 6.499 20.975 1.00 91.12 75 ASP A CA 1
ATOM 583 C C . ASP A 1 75 ? -16.183 7.282 21.896 1.00 91.12 75 ASP A C 1
ATOM 585 O O . ASP A 1 75 ? -16.589 6.796 22.952 1.00 91.12 75 ASP A O 1
ATOM 589 N N . ALA A 1 76 ? -16.549 8.499 21.494 1.00 89.12 76 ALA A N 1
ATOM 590 C CA . ALA A 1 76 ? -17.519 9.325 22.209 1.00 89.12 76 ALA A CA 1
ATOM 591 C C . ALA A 1 76 ? -18.947 8.744 22.173 1.00 89.12 76 ALA A C 1
ATOM 593 O O . ALA A 1 76 ? -19.742 9.045 23.062 1.00 89.12 76 ALA A O 1
ATOM 594 N N . GLU A 1 77 ? -19.278 7.920 21.172 1.00 88.38 77 GLU A N 1
ATOM 595 C CA . GLU A 1 77 ? -20.596 7.275 21.048 1.00 88.38 77 GLU A CA 1
ATOM 596 C C . GLU A 1 77 ? -20.700 5.969 21.852 1.00 88.38 77 GLU A C 1
ATOM 598 O O . GLU A 1 77 ? -21.798 5.570 22.237 1.00 88.38 77 GLU A O 1
ATOM 603 N N . GLN A 1 78 ? -19.569 5.314 22.130 1.00 83.44 78 GLN A N 1
ATOM 604 C CA . GLN A 1 78 ? -19.486 4.059 22.886 1.00 83.44 78 GLN A CA 1
ATOM 605 C C . GLN A 1 78 ? -18.517 4.223 24.067 1.00 83.44 78 GLN A C 1
ATOM 607 O O . GLN A 1 78 ? -17.404 3.686 24.055 1.00 83.44 78 GLN A O 1
ATOM 612 N N . PRO A 1 79 ? -18.917 5.002 25.092 1.00 75.31 79 PRO A N 1
ATOM 613 C CA . PRO A 1 79 ? -18.082 5.255 26.256 1.00 75.31 79 PRO A CA 1
ATOM 614 C C . PRO A 1 79 ? -17.853 3.946 27.019 1.00 75.31 79 PRO A C 1
ATOM 616 O O . PRO A 1 79 ? -18.747 3.439 27.692 1.00 75.31 79 PRO A O 1
ATOM 619 N N . GLY A 1 80 ? -16.647 3.394 26.897 1.00 78.44 80 GLY A N 1
ATOM 620 C CA . GLY A 1 80 ? -16.293 2.099 27.481 1.00 78.44 80 GLY A CA 1
ATOM 621 C C . GLY A 1 80 ? -15.469 1.207 26.561 1.00 78.44 80 GLY A C 1
ATOM 622 O O . GLY A 1 80 ? -14.869 0.261 27.060 1.00 78.44 80 GLY A O 1
ATOM 623 N N . ASP A 1 81 ? -15.366 1.545 25.275 1.00 87.69 81 ASP A N 1
ATOM 624 C CA . ASP A 1 81 ? -14.549 0.813 24.313 1.00 87.69 81 ASP A CA 1
ATOM 625 C C . ASP A 1 81 ? -13.380 1.656 23.785 1.00 87.69 81 ASP A C 1
ATOM 627 O O . ASP A 1 81 ? -13.468 2.874 23.587 1.00 87.69 81 ASP A O 1
ATOM 631 N N . LEU A 1 82 ? -12.259 0.980 23.548 1.00 90.56 82 LEU A N 1
ATOM 632 C CA . LEU A 1 82 ? -11.095 1.497 22.849 1.00 90.56 82 LEU A CA 1
ATOM 633 C C . LEU A 1 82 ? -11.011 0.855 21.469 1.00 90.56 82 LEU A C 1
ATOM 635 O O . LEU A 1 82 ? -11.009 -0.366 21.324 1.00 90.56 82 LEU A O 1
ATOM 639 N N . PHE A 1 83 ? -10.878 1.690 20.451 1.00 93.94 83 PHE A N 1
ATOM 640 C CA . PHE A 1 83 ? -10.719 1.269 19.071 1.00 93.94 83 PHE A CA 1
ATOM 641 C C . PHE A 1 83 ? -9.248 1.309 18.686 1.00 93.94 83 PHE A C 1
ATOM 643 O O . PHE A 1 83 ? -8.609 2.361 18.724 1.00 93.94 83 PHE A O 1
ATOM 650 N N . VAL A 1 84 ? -8.714 0.159 18.296 1.00 95.56 84 VAL A N 1
ATOM 651 C CA . VAL A 1 84 ? -7.405 0.030 17.665 1.00 95.56 84 VAL A CA 1
ATOM 652 C C . VAL A 1 84 ? -7.619 0.091 16.163 1.00 95.56 84 VAL A C 1
ATOM 654 O O . VAL A 1 84 ? -8.297 -0.759 15.595 1.00 95.56 84 VAL A O 1
ATOM 657 N N . PHE A 1 85 ? -7.044 1.099 15.525 1.00 97.62 85 PHE A N 1
ATOM 658 C CA . PHE A 1 85 ? -7.091 1.302 14.086 1.00 97.62 85 PHE A CA 1
ATOM 659 C C . PHE A 1 85 ? -5.715 1.051 13.500 1.00 97.62 85 PHE A C 1
ATOM 661 O O . PHE A 1 85 ? -4.755 1.721 13.882 1.00 97.62 85 PHE A O 1
ATOM 668 N N . THR A 1 86 ? -5.622 0.113 12.562 1.00 97.88 86 THR A N 1
ATOM 669 C CA . THR A 1 86 ? -4.350 -0.348 12.010 1.00 97.88 86 THR A CA 1
ATOM 670 C C . THR A 1 86 ? -4.355 -0.261 10.492 1.00 97.88 86 THR A C 1
ATOM 672 O O . THR A 1 86 ? -5.298 -0.685 9.820 1.00 97.88 86 THR A O 1
ATOM 675 N N . LYS A 1 87 ? -3.250 0.247 9.944 1.00 97.31 87 LYS A N 1
ATOM 676 C CA . LYS A 1 87 ? -2.937 0.158 8.517 1.00 97.31 87 LYS A CA 1
ATOM 677 C C . LYS A 1 87 ? -1.535 -0.395 8.311 1.00 97.31 87 LYS A C 1
ATOM 679 O O . LYS A 1 87 ? -0.636 -0.130 9.111 1.00 97.31 87 LYS A O 1
ATOM 684 N N . GLY A 1 88 ? -1.319 -1.124 7.227 1.00 96.25 88 GLY A N 1
ATOM 685 C CA . 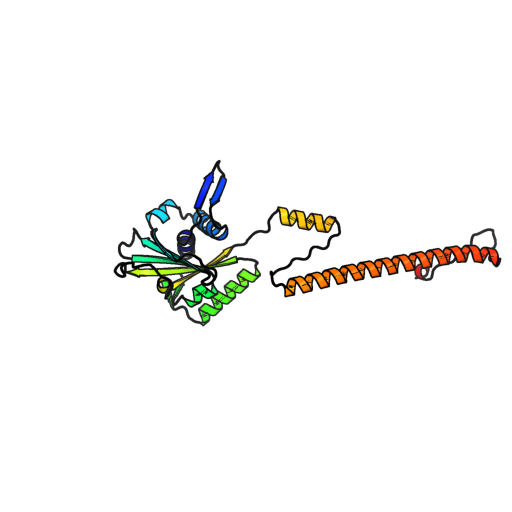GLY A 1 88 ? 0.002 -1.671 6.930 1.00 96.25 88 GLY A CA 1
ATOM 686 C C . GLY A 1 88 ? 0.054 -2.479 5.648 1.00 96.25 88 GLY A C 1
ATOM 687 O O . GLY A 1 88 ? -0.898 -2.487 4.868 1.00 96.25 88 GLY A O 1
ATOM 688 N N . ALA A 1 89 ? 1.177 -3.162 5.446 1.00 95.88 89 ALA A N 1
ATOM 689 C CA . ALA A 1 89 ? 1.337 -4.114 4.359 1.00 95.88 89 ALA A CA 1
ATOM 690 C C . ALA A 1 89 ? 0.269 -5.228 4.474 1.00 95.88 89 ALA A C 1
ATOM 692 O O . ALA A 1 89 ? 0.098 -5.779 5.569 1.00 95.88 89 ALA A O 1
ATOM 693 N N . PRO A 1 90 ? -0.479 -5.532 3.395 1.00 96.44 90 PRO A N 1
ATOM 694 C CA . PRO A 1 90 ? -1.576 -6.501 3.424 1.00 96.44 90 PRO A CA 1
ATOM 695 C C . PRO A 1 90 ? -1.211 -7.877 3.985 1.00 96.44 90 PRO A C 1
ATOM 697 O O . PRO A 1 90 ? -1.931 -8.399 4.831 1.00 96.44 90 PRO A O 1
ATOM 700 N N . ASP A 1 91 ? -0.078 -8.433 3.567 1.00 95.12 91 ASP A N 1
ATOM 701 C CA . ASP A 1 91 ? 0.457 -9.722 4.011 1.00 95.12 91 ASP A CA 1
ATOM 702 C C . ASP A 1 91 ? 0.737 -9.744 5.519 1.00 95.12 91 ASP A C 1
ATOM 704 O O . ASP A 1 91 ? 0.290 -10.644 6.239 1.00 95.12 91 ASP A O 1
ATOM 708 N N . VAL A 1 92 ? 1.408 -8.705 6.019 1.00 96.25 92 VAL A N 1
ATOM 709 C CA . VAL A 1 92 ? 1.751 -8.579 7.440 1.00 96.25 92 VAL A CA 1
ATOM 710 C C . VAL A 1 92 ? 0.504 -8.373 8.294 1.00 96.25 92 VAL A C 1
ATOM 712 O O . VAL A 1 92 ? 0.396 -8.946 9.381 1.00 96.25 92 VAL A O 1
ATOM 715 N N . LEU A 1 93 ? -0.439 -7.557 7.820 1.00 96.81 93 LEU A N 1
ATOM 716 C CA . LEU A 1 93 ? -1.652 -7.246 8.567 1.00 96.81 93 LEU A CA 1
ATOM 717 C C . LEU A 1 93 ? -2.617 -8.429 8.605 1.00 96.81 93 LEU A C 1
ATOM 719 O O . LEU A 1 93 ? -3.179 -8.726 9.660 1.00 96.81 93 LEU A O 1
ATOM 723 N N . LEU A 1 94 ? -2.776 -9.142 7.487 1.00 96.94 94 LEU A N 1
ATOM 724 C CA . LEU A 1 94 ? -3.599 -10.343 7.438 1.00 96.94 94 LEU A CA 1
ATOM 725 C C . LEU A 1 94 ? -3.120 -11.355 8.476 1.00 96.94 94 LEU A C 1
ATOM 727 O O . LEU A 1 94 ? -3.954 -11.877 9.213 1.00 96.94 94 LEU A O 1
ATOM 731 N N . ALA A 1 95 ? -1.810 -11.575 8.622 1.00 96.31 95 ALA A N 1
ATOM 732 C CA . ALA A 1 95 ? -1.237 -12.492 9.618 1.00 96.31 95 ALA A CA 1
ATOM 733 C C . ALA A 1 95 ? -1.541 -12.127 11.091 1.00 96.31 95 ALA A C 1
ATOM 735 O O . ALA A 1 95 ? -1.109 -12.825 12.010 1.00 96.31 95 ALA A O 1
ATOM 736 N N . ARG A 1 96 ? -2.235 -11.014 11.335 1.00 97.00 96 ARG A N 1
ATOM 737 C CA . ARG A 1 96 ? -2.710 -10.557 12.645 1.00 97.00 96 ARG A CA 1
ATOM 738 C C . ARG A 1 96 ? -4.236 -10.523 12.758 1.00 97.00 96 ARG A C 1
ATOM 740 O O . ARG A 1 96 ? -4.766 -10.247 13.832 1.00 97.00 96 ARG A O 1
ATOM 747 N N . CYS A 1 97 ? -4.941 -10.797 11.664 1.00 98.00 97 CYS A N 1
ATOM 748 C CA . CYS A 1 97 ? -6.392 -10.811 11.609 1.00 98.00 97 CYS A CA 1
ATOM 749 C C . CYS A 1 97 ? -6.932 -12.224 11.858 1.00 98.00 97 CYS A C 1
ATOM 751 O O . CYS A 1 97 ? -6.487 -13.192 11.235 1.00 98.00 97 CYS A O 1
ATOM 753 N N . THR A 1 98 ? -7.924 -12.321 12.741 1.00 97.62 98 THR A N 1
ATOM 754 C CA . THR A 1 98 ? -8.693 -13.552 13.014 1.00 97.62 98 THR A CA 1
ATOM 755 C C . THR A 1 98 ? -10.083 -13.505 12.384 1.00 97.62 98 THR A C 1
ATOM 757 O O . THR A 1 98 ? -10.754 -14.532 12.251 1.00 97.62 98 THR A O 1
ATOM 760 N N . ARG A 1 99 ? -10.530 -12.308 11.993 1.00 98.06 99 ARG A N 1
ATOM 761 C CA . ARG A 1 99 ? -11.842 -12.050 11.401 1.00 98.06 99 ARG A CA 1
ATOM 762 C C . ARG A 1 99 ? -11.724 -11.097 10.217 1.00 98.06 99 ARG A C 1
ATOM 764 O O . ARG A 1 99 ? -10.753 -10.355 10.111 1.00 98.06 99 ARG A O 1
ATOM 771 N N . GLU A 1 100 ? -12.733 -11.088 9.361 1.00 97.56 100 GLU A N 1
ATOM 772 C CA . GLU A 1 100 ? -12.949 -10.055 8.343 1.00 97.56 100 GLU A CA 1
ATOM 773 C C . GLU A 1 100 ? -14.349 -9.460 8.486 1.00 97.56 100 GLU A C 1
ATOM 775 O O . GLU A 1 100 ? -15.269 -10.124 8.972 1.00 97.56 100 GLU A O 1
ATOM 780 N N . LEU A 1 101 ? -14.509 -8.207 8.077 1.00 96.69 101 LEU A N 1
ATOM 781 C CA . LEU A 1 101 ? -15.808 -7.559 7.988 1.00 96.69 101 LEU A CA 1
ATOM 782 C C . LEU A 1 101 ? -16.461 -7.890 6.645 1.00 96.69 101 LEU A C 1
ATOM 784 O O . LEU A 1 101 ? -15.868 -7.635 5.600 1.00 96.69 101 LEU A O 1
ATOM 788 N N . VAL A 1 102 ? -17.693 -8.398 6.689 1.00 94.19 102 VAL A N 1
ATOM 789 C CA . VAL A 1 102 ? -18.549 -8.578 5.512 1.00 94.19 102 VAL A CA 1
ATOM 790 C C . VAL A 1 102 ? -19.941 -8.018 5.799 1.00 94.19 102 VAL A C 1
ATOM 792 O O . VAL A 1 102 ? -20.631 -8.414 6.738 1.00 94.19 102 VAL A O 1
ATOM 795 N N . GLY A 1 103 ? -20.348 -7.042 4.998 1.00 92.06 103 GLY A N 1
ATOM 796 C CA . GLY A 1 103 ? -21.483 -6.165 5.234 1.00 92.06 103 GLY A CA 1
ATOM 797 C C . GLY A 1 103 ? -21.314 -5.362 6.524 1.00 92.06 103 GLY A C 1
ATOM 798 O O . GLY A 1 103 ? -20.595 -4.363 6.579 1.00 92.06 103 GLY A O 1
ATOM 799 N N . ALA A 1 104 ? -22.033 -5.788 7.560 1.00 89.06 104 ALA A N 1
ATOM 800 C CA . ALA A 1 104 ? -21.981 -5.208 8.900 1.00 89.06 104 ALA A CA 1
ATOM 801 C C . ALA A 1 104 ? -21.387 -6.171 9.941 1.00 89.06 104 ALA A C 1
ATOM 803 O O . ALA A 1 104 ? -21.160 -5.772 11.083 1.00 89.06 104 ALA A O 1
ATOM 804 N N . GLU A 1 105 ? -21.127 -7.425 9.563 1.00 93.00 105 GLU A N 1
ATOM 805 C CA . GLU A 1 105 ? -20.786 -8.493 10.495 1.00 93.00 105 GLU A CA 1
ATOM 806 C C . GLU A 1 105 ? -19.322 -8.902 10.362 1.00 93.00 105 GLU A C 1
ATOM 808 O O . GLU A 1 105 ? -18.795 -9.085 9.266 1.00 93.00 105 GLU A O 1
ATOM 813 N N . ALA A 1 106 ? -18.654 -9.069 11.502 1.00 94.50 106 ALA A N 1
ATOM 814 C CA . ALA A 1 106 ? -17.341 -9.688 11.527 1.00 94.50 106 ALA A CA 1
ATOM 815 C C . ALA A 1 106 ? -17.513 -11.212 11.457 1.00 94.50 106 ALA A C 1
ATOM 817 O O . ALA A 1 106 ? -18.172 -11.800 12.314 1.00 94.50 106 ALA A O 1
ATOM 818 N N . ARG A 1 107 ? -16.884 -11.885 10.498 1.00 96.00 107 ARG A N 1
ATOM 819 C CA . ARG A 1 107 ? -16.869 -13.356 10.396 1.00 96.00 107 ARG A CA 1
ATOM 820 C C . ARG A 1 107 ? -15.452 -13.892 10.535 1.00 96.00 107 ARG A C 1
ATOM 822 O O . ARG A 1 107 ? -14.503 -13.128 10.412 1.00 96.00 107 ARG A O 1
ATOM 829 N N . SER A 1 108 ? -15.304 -15.175 10.857 1.00 97.38 108 SER A N 1
ATOM 830 C CA . SER A 1 108 ? -13.976 -15.796 10.959 1.00 97.38 108 SER A CA 1
ATOM 831 C C . SER A 1 108 ? -13.248 -15.704 9.616 1.00 97.38 108 SER A C 1
ATOM 833 O O . SER A 1 108 ? -13.850 -15.946 8.570 1.00 97.38 108 SER A O 1
ATOM 835 N N . LEU A 1 109 ? -11.973 -15.319 9.656 1.00 97.06 109 LEU A N 1
ATOM 836 C CA . LEU A 1 109 ? -11.120 -15.252 8.478 1.00 97.06 109 LEU A CA 1
ATOM 837 C C . LEU A 1 109 ? -10.489 -16.629 8.257 1.00 97.06 109 LEU A C 1
ATOM 839 O O . LEU A 1 109 ? -9.563 -17.002 8.976 1.00 97.06 109 LEU A O 1
ATOM 843 N N . THR A 1 110 ? -11.013 -17.383 7.292 1.00 97.19 110 THR A N 1
ATOM 844 C CA . THR A 1 110 ? -10.469 -18.700 6.934 1.00 97.19 110 THR A CA 1
ATOM 845 C C . THR A 1 110 ? -9.196 -18.563 6.098 1.00 97.19 110 THR A C 1
ATOM 847 O O . THR A 1 110 ? -8.926 -17.504 5.525 1.00 97.19 110 THR A O 1
ATOM 850 N N . GLU A 1 111 ? -8.409 -19.636 6.004 1.00 96.19 111 GLU A N 1
ATOM 851 C CA . GLU A 1 111 ? -7.180 -19.633 5.202 1.00 96.19 111 GLU A CA 1
ATOM 852 C C . GLU A 1 111 ? -7.468 -19.532 3.697 1.00 96.19 111 GLU A C 1
ATOM 854 O O . GLU A 1 111 ? -6.733 -18.855 2.977 1.00 96.19 111 GLU A O 1
ATOM 859 N N . GLU A 1 112 ? -8.583 -20.095 3.223 1.00 97.31 112 GLU A N 1
ATOM 860 C CA . GLU A 1 112 ? -9.043 -19.916 1.840 1.00 97.31 112 GLU A CA 1
ATOM 861 C C . GLU A 1 112 ? -9.323 -18.439 1.563 1.00 97.31 112 GLU A C 1
ATOM 863 O O . GLU A 1 112 ? -8.837 -17.869 0.586 1.00 97.31 112 GLU A O 1
ATOM 868 N N . ARG A 1 113 ? -10.040 -17.779 2.478 1.00 97.00 113 ARG A N 1
ATOM 869 C CA . ARG A 1 113 ? -10.374 -16.366 2.324 1.00 97.00 113 ARG A CA 1
ATOM 870 C C . ARG A 1 113 ? -9.145 -15.463 2.424 1.00 97.00 113 ARG A C 1
ATOM 872 O O . ARG A 1 113 ? -9.040 -14.476 1.698 1.00 97.00 113 ARG A O 1
ATOM 879 N N . ARG A 1 114 ? -8.187 -15.808 3.287 1.00 97.50 114 ARG A N 1
ATOM 880 C CA . ARG A 1 114 ? -6.880 -15.141 3.362 1.00 97.50 114 ARG A CA 1
ATOM 881 C C . ARG A 1 114 ? -6.146 -15.219 2.020 1.00 97.50 114 ARG A C 1
ATOM 883 O O . ARG A 1 114 ? -5.633 -14.197 1.565 1.00 97.50 114 ARG A O 1
ATOM 890 N N . ALA A 1 115 ? -6.121 -16.393 1.389 1.00 97.31 115 ALA A N 1
ATOM 891 C CA . ALA A 1 115 ? -5.493 -16.584 0.084 1.00 97.31 115 ALA A CA 1
ATOM 892 C C . ALA A 1 115 ? -6.185 -15.759 -1.016 1.00 97.31 115 ALA A C 1
ATOM 894 O O . ALA A 1 115 ? -5.502 -15.124 -1.816 1.00 97.31 115 ALA A O 1
ATOM 895 N N . GLU A 1 116 ? -7.519 -15.681 -1.011 1.00 97.69 116 GLU A N 1
ATOM 896 C CA . GLU A 1 116 ? -8.276 -14.833 -1.945 1.00 97.69 116 GLU A CA 1
ATOM 897 C C . GLU A 1 116 ? -7.914 -13.345 -1.809 1.00 97.69 116 GLU A C 1
ATOM 899 O O . GLU A 1 116 ? -7.710 -12.660 -2.811 1.00 97.69 116 GLU A O 1
ATOM 904 N N . ILE A 1 117 ? -7.791 -12.833 -0.579 1.00 97.19 117 ILE A N 1
ATOM 905 C CA . ILE A 1 117 ? -7.413 -11.429 -0.345 1.00 97.19 117 ILE A CA 1
ATOM 906 C C . ILE A 1 117 ? -5.973 -11.169 -0.806 1.00 97.19 117 ILE A C 1
ATOM 908 O O . ILE A 1 117 ? -5.697 -10.119 -1.388 1.00 97.19 117 ILE A O 1
ATOM 912 N N . LEU A 1 118 ? -5.052 -12.108 -0.570 1.00 96.50 118 LEU A N 1
ATOM 913 C CA . LEU A 1 118 ? -3.669 -11.996 -1.045 1.00 96.50 118 LEU A CA 1
ATOM 914 C C . LEU A 1 118 ? -3.588 -12.026 -2.575 1.00 96.50 118 LEU A C 1
ATOM 916 O O . LEU A 1 118 ? -2.868 -11.216 -3.151 1.00 96.50 118 LEU A O 1
ATOM 920 N N . SER A 1 119 ? -4.381 -12.871 -3.231 1.00 96.88 119 SER A N 1
ATOM 921 C CA . SER A 1 119 ? -4.476 -12.894 -4.693 1.00 96.88 119 SER A CA 1
ATOM 922 C C . SER A 1 119 ? -5.028 -11.571 -5.237 1.00 96.88 119 SER A C 1
ATOM 924 O O . SER A 1 119 ? -4.441 -10.997 -6.150 1.00 96.88 119 SER A O 1
ATOM 926 N N . ALA A 1 120 ? -6.077 -11.012 -4.624 1.00 95.31 120 ALA A N 1
ATOM 927 C CA . ALA A 1 120 ? -6.591 -9.691 -4.998 1.00 95.31 120 ALA A CA 1
ATOM 928 C C . ALA A 1 120 ? -5.548 -8.575 -4.781 1.00 95.31 120 ALA A C 1
ATOM 930 O O . ALA A 1 120 ? -5.465 -7.621 -5.554 1.00 95.31 120 ALA A O 1
ATOM 931 N N . ASN A 1 121 ? -4.722 -8.689 -3.739 1.00 95.44 121 ASN A N 1
ATOM 932 C CA . ASN A 1 121 ? -3.610 -7.773 -3.508 1.00 95.44 121 ASN A CA 1
ATOM 933 C C . ASN A 1 121 ? -2.547 -7.855 -4.620 1.00 95.44 121 ASN A C 1
ATOM 935 O O . ASN A 1 121 ? -2.064 -6.818 -5.075 1.00 95.44 121 ASN A O 1
ATOM 939 N N . GLU A 1 122 ? -2.201 -9.060 -5.074 1.00 92.56 122 GLU A N 1
ATOM 940 C CA . GLU A 1 122 ? -1.277 -9.270 -6.195 1.00 92.56 122 GLU A CA 1
ATOM 941 C C . GLU A 1 122 ? -1.834 -8.712 -7.511 1.00 92.56 122 GLU A C 1
ATOM 943 O O . GLU A 1 122 ? -1.107 -8.057 -8.259 1.00 92.56 122 GLU A O 1
ATOM 948 N N . GLU A 1 123 ? -3.132 -8.884 -7.768 1.00 93.81 123 GLU A N 1
ATOM 949 C CA . GLU A 1 123 ? -3.801 -8.299 -8.936 1.00 93.81 123 GLU A CA 1
ATOM 950 C C . GLU A 1 123 ? -3.727 -6.766 -8.932 1.00 93.81 123 GLU A C 1
ATOM 952 O O . GLU A 1 123 ? -3.384 -6.152 -9.947 1.00 93.81 123 GLU A O 1
ATOM 957 N N . LEU A 1 124 ? -3.995 -6.133 -7.785 1.00 90.69 124 LEU A N 1
ATOM 958 C CA . LEU A 1 124 ? -3.876 -4.680 -7.624 1.00 90.69 124 LEU A CA 1
ATOM 959 C C . LEU A 1 124 ? -2.427 -4.207 -7.798 1.00 90.69 124 LEU A C 1
ATOM 961 O O . LEU A 1 124 ? -2.184 -3.204 -8.475 1.00 90.69 124 LEU A O 1
ATOM 965 N N . ALA A 1 125 ? -1.462 -4.942 -7.243 1.00 85.75 125 ALA A N 1
ATOM 966 C CA . ALA A 1 125 ? -0.043 -4.654 -7.431 1.00 85.75 125 ALA A CA 1
ATOM 967 C C . ALA A 1 125 ? 0.359 -4.751 -8.915 1.00 85.75 125 ALA A C 1
ATOM 969 O O . ALA A 1 125 ? 1.069 -3.878 -9.419 1.00 85.75 125 ALA A O 1
ATOM 970 N N . GLY A 1 126 ? -0.169 -5.741 -9.646 1.00 85.06 126 GLY A N 1
ATOM 971 C CA . GLY A 1 126 ? 0.002 -5.884 -11.096 1.00 85.06 126 GLY A CA 1
ATOM 972 C C . GLY A 1 126 ? -0.565 -4.710 -11.905 1.00 85.06 126 GLY A C 1
ATOM 973 O O . GLY A 1 126 ? -0.089 -4.425 -13.002 1.00 85.06 126 GLY A O 1
ATOM 974 N N . GLN A 1 127 ? -1.526 -3.973 -11.344 1.00 86.88 127 GLN A N 1
ATOM 975 C CA . GLN A 1 127 ? -2.076 -2.736 -11.911 1.00 86.88 127 GLN A CA 1
ATOM 976 C C . GLN A 1 127 ? -1.325 -1.471 -11.456 1.00 86.88 127 GLN A C 1
ATOM 978 O O . GLN A 1 127 ? -1.837 -0.361 -11.605 1.00 86.88 127 GLN A O 1
ATOM 983 N N . VAL A 1 128 ? -0.109 -1.614 -10.914 1.00 84.00 128 VAL A N 1
ATOM 984 C CA . VAL A 1 128 ? 0.739 -0.504 -10.434 1.00 84.00 128 VAL A CA 1
ATOM 985 C C . VAL A 1 128 ? 0.072 0.280 -9.293 1.00 84.00 128 VAL A C 1
ATOM 987 O O . VAL A 1 128 ? 0.249 1.491 -9.141 1.00 84.00 128 VAL A O 1
ATOM 990 N N . GLN A 1 129 ? -0.715 -0.413 -8.468 1.00 86.31 129 GLN A N 1
ATOM 991 C CA . GLN A 1 129 ? -1.300 0.169 -7.268 1.00 86.31 129 GLN A CA 1
ATOM 992 C C . GLN A 1 129 ? -0.455 -0.205 -6.053 1.00 86.31 129 GLN A C 1
ATOM 994 O O . GLN A 1 129 ? -0.204 -1.377 -5.777 1.00 86.31 129 GLN A O 1
ATOM 999 N N . ARG A 1 130 ? -0.051 0.800 -5.277 1.00 89.81 130 ARG A N 1
ATOM 1000 C CA . ARG A 1 130 ? 0.400 0.599 -3.903 1.00 89.81 130 ARG A CA 1
ATOM 1001 C C . ARG A 1 130 ? -0.820 0.246 -3.062 1.00 89.81 130 ARG A C 1
ATOM 1003 O O . ARG A 1 130 ? -1.770 1.019 -2.997 1.00 89.81 130 ARG A O 1
ATOM 1010 N N . THR A 1 131 ? -0.791 -0.899 -2.404 1.00 93.25 131 THR A N 1
ATOM 1011 C CA . THR A 1 131 ? -1.900 -1.388 -1.586 1.00 93.25 131 THR A CA 1
ATOM 1012 C C . THR A 1 131 ? -1.592 -1.270 -0.100 1.00 93.25 131 THR A C 1
ATOM 1014 O O . THR A 1 131 ? -0.470 -1.494 0.355 1.00 93.25 131 THR A O 1
ATOM 1017 N N . LEU A 1 132 ? -2.611 -0.918 0.679 1.00 96.00 132 LEU A N 1
ATOM 1018 C CA . LEU A 1 132 ? -2.581 -0.967 2.136 1.00 96.00 132 LEU A CA 1
ATOM 1019 C C . LEU A 1 132 ? -3.724 -1.839 2.639 1.00 96.00 132 LEU A C 1
ATOM 1021 O O . LEU A 1 132 ? -4.869 -1.680 2.218 1.00 96.00 132 LEU A O 1
ATOM 1025 N N . GLY A 1 133 ? -3.410 -2.730 3.573 1.00 97.44 133 GLY A N 1
ATOM 1026 C CA . GLY A 1 133 ? -4.410 -3.416 4.372 1.00 97.44 133 GLY A CA 1
ATOM 1027 C C . GLY A 1 133 ? -4.918 -2.486 5.466 1.00 97.44 133 GLY A C 1
ATOM 1028 O O . GLY A 1 133 ? -4.135 -1.743 6.068 1.00 97.44 133 GLY A O 1
ATOM 1029 N N . ILE A 1 134 ? -6.217 -2.558 5.731 1.00 98.25 134 ILE A N 1
ATOM 1030 C CA . ILE A 1 134 ? -6.891 -1.818 6.793 1.00 98.25 134 ILE A CA 1
ATOM 1031 C C . ILE A 1 134 ? -7.566 -2.817 7.726 1.00 98.25 134 ILE A C 1
ATOM 1033 O O . ILE A 1 134 ? -8.276 -3.715 7.271 1.00 98.25 134 ILE A O 1
ATOM 1037 N N . ALA A 1 135 ? -7.358 -2.657 9.029 1.00 98.25 135 ALA A N 1
ATOM 1038 C CA . ALA A 1 135 ? -7.966 -3.509 10.038 1.00 98.25 135 ALA A CA 1
ATOM 1039 C C . ALA A 1 135 ? -8.251 -2.729 11.322 1.00 98.25 135 ALA A C 1
ATOM 1041 O O . ALA A 1 135 ? -7.639 -1.694 11.595 1.00 98.25 135 ALA A O 1
ATOM 1042 N N . GLU A 1 136 ? -9.168 -3.246 12.126 1.00 97.25 136 GLU A N 1
ATOM 1043 C CA . GLU A 1 136 ? -9.485 -2.675 13.429 1.00 97.25 136 GLU A CA 1
ATOM 1044 C C . GLU A 1 136 ? -9.699 -3.741 14.499 1.00 97.25 136 GLU A C 1
ATOM 1046 O O . GLU A 1 136 ? -9.939 -4.909 14.200 1.00 97.25 136 GLU A O 1
ATOM 1051 N N . ARG A 1 137 ? -9.651 -3.327 15.762 1.00 95.12 137 ARG A N 1
ATOM 1052 C CA . ARG A 1 137 ? -10.092 -4.136 16.898 1.00 95.12 137 ARG A CA 1
ATOM 1053 C C . ARG A 1 137 ? -10.734 -3.257 17.952 1.00 95.12 137 ARG A C 1
ATOM 1055 O O . ARG A 1 137 ? -10.291 -2.135 18.179 1.00 95.12 137 ARG A O 1
ATOM 1062 N N . VAL A 1 138 ? -11.749 -3.796 18.613 1.00 92.44 138 VAL A N 1
ATOM 1063 C CA . VAL A 1 138 ? -12.394 -3.167 19.766 1.00 92.44 138 VAL A CA 1
ATOM 1064 C C . VAL A 1 138 ? -11.881 -3.842 21.032 1.00 92.44 138 VAL A C 1
ATOM 1066 O O . VAL A 1 138 ? -11.846 -5.069 21.115 1.00 92.44 138 VAL A O 1
ATOM 1069 N N . LEU A 1 139 ? -11.449 -3.038 21.996 1.00 88.50 139 LEU A N 1
ATOM 1070 C CA . LEU A 1 139 ? -10.957 -3.463 23.298 1.00 88.50 139 LEU A CA 1
ATOM 1071 C C . LEU A 1 139 ? -11.840 -2.869 24.398 1.00 88.50 139 LEU A C 1
ATOM 1073 O O . LEU A 1 139 ? -12.124 -1.675 24.343 1.00 88.50 139 LEU A O 1
ATOM 1077 N N . PRO A 1 140 ? -12.217 -3.636 25.430 1.00 82.62 140 PRO A N 1
ATOM 1078 C CA . PRO A 1 140 ? -12.931 -3.071 26.566 1.00 82.62 140 PRO A CA 1
ATOM 1079 C C . PRO A 1 140 ? -12.001 -2.138 27.357 1.00 82.62 140 PRO A C 1
ATOM 1081 O O . PRO A 1 140 ? -10.864 -2.500 27.665 1.00 82.62 140 PRO A O 1
ATOM 1084 N N . ALA A 1 141 ? -12.481 -0.955 27.745 1.00 68.81 141 ALA A N 1
ATOM 1085 C CA . ALA A 1 141 ? -11.690 0.079 28.429 1.00 68.81 141 ALA A CA 1
ATOM 1086 C C . ALA A 1 141 ? -11.128 -0.355 29.795 1.00 68.81 141 ALA A C 1
ATOM 1088 O O . ALA A 1 141 ? -10.212 0.283 30.310 1.00 68.81 141 ALA A O 1
ATOM 1089 N N . ALA A 1 142 ? -11.652 -1.442 30.374 1.00 63.53 142 ALA A N 1
ATOM 1090 C CA . ALA A 1 142 ? -11.126 -2.061 31.591 1.00 63.53 142 ALA A CA 1
ATOM 1091 C C . ALA A 1 142 ? -9.715 -2.657 31.414 1.00 63.53 142 ALA A C 1
ATOM 1093 O O . ALA A 1 142 ? -9.020 -2.870 32.407 1.00 63.53 142 ALA A O 1
ATOM 1094 N N . LEU A 1 143 ? -9.265 -2.894 30.174 1.00 60.91 143 LEU A N 1
ATOM 1095 C CA . LEU A 1 143 ? -7.843 -3.037 29.856 1.00 60.91 143 LEU A CA 1
ATOM 1096 C C . LEU A 1 143 ? -7.198 -1.648 29.958 1.00 60.91 143 LEU A C 1
ATOM 1098 O O . LEU A 1 143 ? -6.969 -0.960 28.963 1.00 60.91 143 LEU A O 1
ATOM 1102 N N . THR A 1 144 ? -6.970 -1.207 31.195 1.00 54.94 144 THR A N 1
ATOM 1103 C CA . THR A 1 144 ? -6.342 0.073 31.503 1.00 54.94 144 THR A CA 1
ATOM 1104 C C . THR A 1 144 ? -4.986 0.139 30.814 1.00 54.94 144 THR A C 1
ATOM 1106 O O . THR A 1 144 ? -4.119 -0.712 31.007 1.00 54.94 144 THR A O 1
ATOM 1109 N N . VAL A 1 145 ? -4.846 1.162 29.981 1.00 52.50 145 VAL A N 1
ATOM 1110 C CA . VAL A 1 145 ? -3.708 1.433 29.111 1.00 52.50 145 VAL A CA 1
ATOM 1111 C C . VAL A 1 145 ? -2.439 1.626 29.953 1.00 52.50 145 VAL A C 1
ATOM 1113 O O . VAL A 1 145 ? -2.219 2.694 30.520 1.00 52.50 145 VAL A O 1
ATOM 1116 N N . GLY A 1 146 ? -1.605 0.584 30.035 1.00 55.47 146 GLY A N 1
ATOM 1117 C CA . GLY A 1 146 ? -0.154 0.743 30.191 1.00 55.47 146 GLY A CA 1
ATOM 1118 C C . GLY A 1 146 ? 0.448 1.362 28.922 1.00 55.47 146 GLY A C 1
ATOM 1119 O O . GLY A 1 146 ? -0.284 1.881 28.080 1.00 55.47 146 GLY A O 1
ATOM 1120 N N . GLU A 1 147 ? 1.765 1.310 28.722 1.00 58.25 147 GLU A N 1
ATOM 1121 C CA . GLU A 1 147 ? 2.304 1.614 27.389 1.00 58.25 147 GLU A CA 1
ATOM 1122 C C . GLU A 1 147 ? 1.652 0.667 26.370 1.00 58.25 147 GLU A C 1
ATOM 1124 O O . GLU A 1 147 ? 1.818 -0.547 26.442 1.00 58.25 147 GLU A O 1
ATOM 1129 N N . VAL A 1 148 ? 0.836 1.220 25.465 1.00 70.69 148 VAL A N 1
ATOM 1130 C CA . VAL A 1 148 ? 0.274 0.469 24.339 1.00 70.69 148 VAL A CA 1
ATOM 1131 C C . VAL A 1 148 ? 1.445 -0.060 23.526 1.00 70.69 148 VAL A C 1
ATOM 1133 O O . VAL A 1 148 ? 2.156 0.717 22.888 1.00 70.69 148 VAL A O 1
ATOM 1136 N N . ASP A 1 149 ? 1.626 -1.371 23.550 1.00 82.00 149 ASP A N 1
ATOM 1137 C CA . ASP A 1 149 ? 2.666 -2.068 22.813 1.00 82.00 149 ASP A CA 1
ATOM 1138 C C . ASP A 1 149 ? 2.083 -2.769 21.577 1.00 82.00 149 ASP A C 1
ATOM 1140 O O . ASP A 1 149 ? 0.919 -2.609 21.207 1.00 82.00 149 ASP A O 1
ATOM 1144 N N . GLU A 1 150 ? 2.901 -3.572 20.910 1.00 85.19 150 GLU A N 1
ATOM 1145 C CA . GLU A 1 150 ? 2.499 -4.308 19.711 1.00 85.19 150 GLU A CA 1
ATOM 1146 C C . GLU A 1 150 ? 1.438 -5.389 19.967 1.00 85.19 150 GLU A C 1
ATOM 1148 O O . GLU A 1 150 ? 0.835 -5.885 19.011 1.00 85.19 150 GLU A O 1
ATOM 1153 N N . SER A 1 151 ? 1.159 -5.747 21.228 1.00 87.38 151 SER A N 1
ATOM 1154 C CA . SER A 1 151 ? 0.100 -6.708 21.555 1.00 87.38 151 SER A CA 1
ATOM 1155 C C . SER A 1 151 ? -1.281 -6.196 21.150 1.00 87.38 151 SER A C 1
ATOM 1157 O O . SER A 1 151 ? -2.203 -6.997 20.948 1.00 87.38 151 SER A O 1
ATOM 1159 N N . VAL A 1 152 ? -1.436 -4.873 20.965 1.00 89.88 152 VAL A N 1
ATOM 1160 C CA . VAL A 1 152 ? -2.718 -4.331 20.516 1.00 89.88 152 VAL A CA 1
ATOM 1161 C C . VAL A 1 152 ? -3.062 -4.677 19.069 1.00 89.88 152 VAL A C 1
ATOM 1163 O O . VAL A 1 152 ? -4.223 -4.581 18.675 1.00 89.88 152 VAL A O 1
ATOM 1166 N N . GLU A 1 153 ? -2.062 -5.108 18.302 1.00 93.44 153 GLU A N 1
ATOM 1167 C CA . GLU A 1 153 ? -2.129 -5.402 16.871 1.00 93.44 153 GLU A CA 1
ATOM 1168 C C . GLU A 1 153 ? -2.394 -6.893 16.596 1.00 93.44 153 GLU A C 1
ATOM 1170 O O . GLU A 1 153 ? -1.959 -7.404 15.570 1.00 93.44 153 GLU A O 1
ATOM 1175 N N . GLN A 1 154 ? -3.045 -7.610 17.518 1.00 93.69 154 GLN A N 1
ATOM 1176 C CA . GLN A 1 154 ? -3.418 -9.028 17.392 1.00 93.69 154 GLN A CA 1
ATOM 1177 C C . GLN A 1 154 ? -4.937 -9.185 17.328 1.00 93.69 154 GLN A C 1
ATOM 1179 O O . GLN A 1 154 ? -5.662 -8.324 17.815 1.00 93.69 154 GLN A O 1
ATOM 1184 N N . GLU A 1 155 ? -5.429 -10.299 16.784 1.00 95.25 155 GLU A N 1
ATOM 1185 C CA . GLU A 1 155 ? -6.870 -10.615 16.723 1.00 95.25 155 GLU A CA 1
ATOM 1186 C C . GLU A 1 155 ? -7.710 -9.511 16.058 1.00 95.25 155 GLU A C 1
ATOM 1188 O O . GLU A 1 155 ? -8.816 -9.176 16.486 1.00 95.25 155 GLU A O 1
ATOM 1193 N N . LEU A 1 156 ? -7.149 -8.910 15.011 1.00 97.50 156 LEU A N 1
ATOM 1194 C CA . LEU A 1 156 ? -7.779 -7.822 14.279 1.00 97.50 156 LEU A CA 1
ATOM 1195 C C . LEU A 1 156 ? -8.930 -8.336 13.393 1.00 97.50 156 LEU A C 1
ATOM 1197 O O . LEU A 1 156 ? -8.961 -9.493 12.958 1.00 97.50 156 LEU A O 1
ATOM 1201 N N . VAL A 1 157 ? -9.861 -7.435 13.091 1.00 98.12 157 VAL A N 1
ATOM 1202 C CA . VAL A 1 157 ? -10.888 -7.587 12.061 1.00 98.12 157 VAL A CA 1
ATOM 1203 C C . VAL A 1 157 ? -10.402 -6.876 10.804 1.00 98.12 157 VAL A C 1
ATOM 1205 O O . VAL A 1 157 ? -10.286 -5.649 10.775 1.00 98.12 157 VAL A O 1
ATOM 1208 N N . PHE A 1 158 ? -10.114 -7.640 9.756 1.00 98.31 158 PHE A N 1
ATOM 1209 C CA . PHE A 1 158 ? -9.723 -7.105 8.460 1.00 98.31 158 PHE A CA 1
ATOM 1210 C C . PHE A 1 158 ? -10.906 -6.391 7.798 1.00 98.31 158 PHE A C 1
ATOM 1212 O O . PHE A 1 158 ? -11.987 -6.965 7.672 1.00 98.31 158 PHE A O 1
ATOM 1219 N N . LEU A 1 159 ? -10.712 -5.141 7.380 1.00 97.88 159 LEU A N 1
ATOM 1220 C CA . LEU A 1 159 ? -11.760 -4.324 6.763 1.00 97.88 159 LEU A CA 1
ATOM 1221 C C . LEU A 1 159 ? -11.668 -4.277 5.241 1.00 97.88 159 LEU A C 1
ATOM 1223 O O . LEU A 1 159 ? -12.679 -4.070 4.578 1.00 97.88 159 LEU A O 1
ATOM 1227 N N . GLY A 1 160 ? -10.465 -4.421 4.687 1.00 96.69 160 GLY A N 1
ATOM 1228 C CA . GLY A 1 160 ? -10.266 -4.391 3.245 1.00 96.69 160 GLY A CA 1
ATOM 1229 C C . GLY A 1 160 ? -8.888 -3.906 2.819 1.00 96.69 160 GLY A C 1
ATOM 1230 O O . GLY A 1 160 ? -8.033 -3.546 3.632 1.00 96.69 160 GLY A O 1
ATOM 1231 N N . LEU A 1 161 ? -8.707 -3.893 1.501 1.00 96.44 161 LEU A N 1
ATOM 1232 C CA . LEU A 1 161 ? -7.546 -3.334 0.822 1.00 96.44 161 LEU A CA 1
ATOM 1233 C C . LEU A 1 161 ? -7.895 -1.955 0.269 1.00 96.44 161 LEU A C 1
ATOM 1235 O O . LEU A 1 161 ? -8.954 -1.767 -0.328 1.00 96.44 161 LEU A O 1
ATOM 1239 N N . ILE A 1 162 ? -6.980 -1.006 0.422 1.00 95.56 162 ILE A N 1
ATOM 1240 C CA . ILE A 1 162 ? -7.030 0.277 -0.275 1.00 95.56 162 ILE A CA 1
ATOM 1241 C C . ILE A 1 162 ? -5.854 0.324 -1.243 1.00 95.56 162 ILE A C 1
ATOM 1243 O O . ILE A 1 162 ? -4.700 0.376 -0.820 1.00 95.56 162 ILE A O 1
ATOM 1247 N N . GLY A 1 163 ? -6.161 0.298 -2.539 1.00 93.31 163 GLY A N 1
ATOM 1248 C CA . GLY A 1 163 ? -5.203 0.542 -3.611 1.00 93.31 163 GLY A CA 1
ATOM 1249 C C . GLY A 1 163 ? -5.080 2.034 -3.908 1.00 93.31 163 GLY A C 1
ATOM 1250 O O . GLY A 1 163 ? -6.073 2.764 -3.930 1.00 93.31 163 GLY A O 1
ATOM 1251 N N . MET A 1 164 ? -3.857 2.498 -4.131 1.00 91.19 164 MET A N 1
ATOM 1252 C CA . MET A 1 164 ? -3.571 3.846 -4.602 1.00 91.19 164 MET A CA 1
ATOM 1253 C C . MET A 1 164 ? -2.517 3.818 -5.696 1.00 91.19 164 MET A C 1
ATOM 1255 O O . MET A 1 164 ? -1.537 3.084 -5.624 1.00 91.19 164 MET A O 1
ATOM 1259 N N . ILE A 1 165 ? -2.719 4.644 -6.712 1.00 86.00 165 ILE A N 1
ATOM 1260 C CA . ILE A 1 165 ? -1.765 4.813 -7.803 1.00 86.00 165 ILE A CA 1
ATOM 1261 C C . ILE A 1 165 ? -0.845 5.969 -7.425 1.00 86.00 165 ILE A C 1
ATOM 1263 O O . ILE A 1 165 ? -1.334 7.030 -7.040 1.00 86.00 165 ILE A O 1
ATOM 1267 N N . ASP A 1 166 ? 0.466 5.767 -7.549 1.00 75.50 166 ASP A N 1
ATOM 1268 C CA . ASP A 1 166 ? 1.439 6.860 -7.546 1.00 75.50 166 ASP A CA 1
ATOM 1269 C C . ASP A 1 166 ? 1.612 7.324 -9.001 1.00 75.50 166 ASP A C 1
ATOM 1271 O O . ASP A 1 166 ? 2.300 6.655 -9.782 1.00 75.50 166 ASP A O 1
ATOM 1275 N N . PRO A 1 167 ? 0.889 8.371 -9.448 1.00 68.81 167 PRO A N 1
ATOM 1276 C CA . PRO A 1 167 ? 0.914 8.750 -10.847 1.00 68.81 167 PRO A CA 1
ATOM 1277 C C . PRO A 1 167 ? 2.328 9.204 -11.234 1.00 68.81 167 PRO A C 1
ATOM 1279 O O . PRO A 1 167 ? 2.961 9.967 -10.499 1.00 68.81 167 PRO A O 1
ATOM 1282 N N . PRO A 1 168 ? 2.832 8.800 -12.412 1.00 71.94 168 PRO A N 1
ATOM 1283 C CA . PRO A 1 168 ? 4.129 9.261 -12.874 1.00 71.94 168 PRO A CA 1
ATOM 1284 C C . PRO A 1 168 ? 4.127 10.786 -12.976 1.00 71.94 168 PRO A C 1
ATOM 1286 O O . PRO A 1 168 ? 3.227 11.375 -13.581 1.00 71.94 168 PRO A O 1
ATOM 1289 N N . ARG A 1 169 ? 5.166 11.406 -12.409 1.00 79.12 169 ARG A N 1
ATOM 1290 C CA . ARG A 1 169 ? 5.375 12.857 -12.445 1.00 79.12 169 ARG A CA 1
ATOM 1291 C C . ARG A 1 169 ? 5.325 13.372 -13.885 1.00 79.12 169 ARG A C 1
ATOM 1293 O O . ARG A 1 169 ? 5.945 12.781 -14.775 1.00 79.12 169 ARG A O 1
ATOM 1300 N N . GLU A 1 170 ? 4.627 14.482 -14.118 1.00 81.56 170 GLU A N 1
ATOM 1301 C CA . GLU A 1 170 ? 4.507 15.070 -15.460 1.00 81.56 170 GLU A CA 1
ATOM 1302 C C . GLU A 1 170 ? 5.878 15.433 -16.045 1.00 81.56 170 GLU A C 1
ATOM 1304 O O . GLU A 1 170 ? 6.143 15.202 -17.227 1.00 81.56 170 GLU A O 1
ATOM 1309 N N . GLU A 1 171 ? 6.810 15.888 -15.208 1.00 85.31 171 GLU A N 1
ATOM 1310 C CA . GLU A 1 171 ? 8.177 16.197 -15.626 1.00 85.31 171 GLU A CA 1
ATOM 1311 C C . GLU A 1 171 ? 8.926 14.944 -16.105 1.00 85.31 171 GLU A C 1
ATOM 1313 O O . GLU A 1 171 ? 9.716 15.021 -17.049 1.00 85.31 171 GLU A O 1
ATOM 1318 N N . ALA A 1 172 ? 8.658 13.779 -15.502 1.00 86.19 172 ALA A N 1
ATOM 1319 C CA . ALA A 1 172 ? 9.263 12.513 -15.911 1.00 86.19 172 ALA A CA 1
ATOM 1320 C C . ALA A 1 172 ? 8.756 12.080 -17.294 1.00 86.19 172 ALA A C 1
ATOM 1322 O O . ALA A 1 172 ? 9.558 11.678 -18.140 1.00 86.19 172 ALA A O 1
ATOM 1323 N N . LYS A 1 173 ? 7.454 12.244 -17.570 1.00 86.31 173 LYS A N 1
ATOM 1324 C CA . LYS A 1 173 ? 6.881 11.990 -18.906 1.00 86.31 173 LYS A CA 1
ATOM 1325 C C . LYS A 1 173 ? 7.557 12.864 -19.964 1.00 86.31 173 LYS A C 1
ATOM 1327 O O . LYS A 1 173 ? 8.006 12.355 -20.992 1.00 86.31 173 LYS A O 1
ATOM 1332 N N . GLN A 1 174 ? 7.698 14.160 -19.682 1.00 90.94 174 GLN A N 1
ATOM 1333 C CA . GLN A 1 174 ? 8.351 15.112 -20.585 1.00 90.94 174 GLN A CA 1
ATOM 1334 C C . GLN A 1 174 ? 9.847 14.816 -20.775 1.00 90.94 174 GLN A C 1
ATOM 1336 O O . GLN A 1 174 ? 10.378 14.978 -21.874 1.00 90.94 174 GLN A O 1
ATOM 1341 N N . ALA A 1 175 ? 10.554 14.382 -19.729 1.00 90.44 175 ALA A N 1
ATOM 1342 C CA . ALA A 1 175 ? 11.964 14.005 -19.821 1.00 90.44 175 ALA A CA 1
ATOM 1343 C C . ALA A 1 175 ? 12.169 12.754 -20.689 1.00 90.44 175 ALA A C 1
ATOM 1345 O O . ALA A 1 175 ? 13.043 12.750 -21.557 1.00 90.44 175 ALA A O 1
ATOM 1346 N N . VAL A 1 176 ? 11.335 11.724 -20.507 1.00 91.94 176 VAL A N 1
ATOM 1347 C CA . VAL A 1 176 ? 11.379 10.495 -21.316 1.00 91.94 176 VAL A CA 1
ATOM 1348 C C . VAL A 1 176 ? 11.062 10.791 -22.783 1.00 91.94 176 VAL A C 1
ATOM 1350 O O . VAL A 1 176 ? 11.749 10.266 -23.659 1.00 91.94 176 VAL A O 1
ATOM 1353 N N . ALA A 1 177 ? 10.073 11.648 -23.058 1.00 92.06 177 ALA A N 1
ATOM 1354 C CA . ALA A 1 177 ? 9.746 12.079 -24.418 1.00 92.06 177 ALA A CA 1
ATOM 1355 C C . ALA A 1 177 ? 10.934 12.793 -25.085 1.00 92.06 177 ALA A C 1
ATOM 1357 O O . ALA A 1 177 ? 11.408 12.347 -26.126 1.00 92.06 177 ALA A O 1
ATOM 1358 N N . ARG A 1 178 ? 11.511 13.805 -24.421 1.00 93.25 178 ARG A N 1
ATOM 1359 C CA . ARG A 1 178 ? 12.685 14.533 -24.937 1.00 93.25 178 ARG A CA 1
ATOM 1360 C C . ARG A 1 178 ? 13.892 13.630 -25.183 1.00 93.25 178 ARG A C 1
ATOM 1362 O O . ARG A 1 178 ? 14.609 13.823 -26.159 1.00 93.25 178 ARG A O 1
ATOM 1369 N N . ALA A 1 179 ? 14.126 12.646 -24.314 1.00 92.75 179 ALA A N 1
ATOM 1370 C CA . ALA A 1 179 ? 15.202 11.679 -24.510 1.00 92.75 179 ALA A CA 1
ATOM 1371 C C . ALA A 1 179 ? 14.987 10.859 -25.793 1.00 92.75 179 ALA A C 1
ATOM 1373 O O . ALA A 1 179 ? 15.920 10.707 -26.582 1.00 92.75 179 ALA A O 1
ATOM 1374 N N . ARG A 1 180 ? 13.756 10.388 -26.037 1.00 92.25 180 ARG A N 1
ATOM 1375 C CA . ARG A 1 180 ? 13.410 9.669 -27.273 1.00 92.25 180 ARG A CA 1
ATOM 1376 C C . ARG A 1 180 ? 13.573 10.547 -28.511 1.00 92.25 180 ARG A C 1
ATOM 1378 O O . ARG A 1 180 ? 14.161 10.081 -29.483 1.00 92.25 180 ARG A O 1
ATOM 1385 N N . ASP A 1 181 ? 13.135 11.803 -28.451 1.00 94.81 181 ASP A N 1
ATOM 1386 C CA . ASP A 1 181 ? 13.277 12.761 -29.558 1.00 94.81 181 ASP A CA 1
ATOM 1387 C C . ASP A 1 181 ? 14.753 13.047 -29.890 1.00 94.81 181 ASP A C 1
ATOM 1389 O O . ASP A 1 181 ? 15.110 13.241 -31.049 1.00 94.81 181 ASP A O 1
ATOM 1393 N N . ALA A 1 182 ? 15.638 12.996 -28.889 1.00 92.69 182 ALA A N 1
ATOM 1394 C CA . ALA A 1 182 ? 17.088 13.106 -29.063 1.00 92.69 182 ALA A CA 1
ATOM 1395 C C . ALA A 1 182 ? 17.765 11.800 -29.542 1.00 92.69 182 ALA A C 1
ATOM 1397 O O . ALA A 1 182 ? 18.994 11.728 -29.600 1.00 92.69 182 ALA A O 1
ATOM 1398 N N . GLY A 1 183 ? 16.997 10.749 -29.851 1.00 88.12 183 GLY A N 1
ATOM 1399 C CA . GLY A 1 183 ? 17.520 9.444 -30.266 1.00 88.12 183 GLY A CA 1
ATOM 1400 C C . GLY A 1 183 ? 18.116 8.607 -29.127 1.00 88.12 183 GLY A C 1
ATOM 1401 O O . GLY A 1 183 ? 18.788 7.606 -29.381 1.00 88.12 183 GLY A O 1
ATOM 1402 N N . ILE A 1 184 ? 17.885 8.988 -27.867 1.00 89.56 184 ILE A N 1
ATOM 1403 C CA . ILE A 1 184 ? 18.287 8.209 -26.692 1.00 89.56 184 ILE A CA 1
ATOM 1404 C C . ILE A 1 184 ? 17.222 7.139 -26.447 1.00 89.56 184 ILE A C 1
ATOM 1406 O O . ILE A 1 184 ? 16.024 7.418 -26.473 1.00 89.56 184 ILE A O 1
ATOM 1410 N N . ARG A 1 185 ? 17.646 5.901 -26.174 1.00 85.75 185 ARG A N 1
ATOM 1411 C CA . ARG A 1 185 ? 16.744 4.800 -25.808 1.00 85.75 185 ARG A CA 1
ATOM 1412 C C . ARG A 1 185 ? 16.606 4.725 -24.281 1.00 85.75 185 ARG A C 1
ATOM 1414 O O . ARG A 1 185 ? 17.499 4.170 -23.642 1.00 85.75 185 ARG A O 1
ATOM 1421 N N . PRO A 1 186 ? 15.528 5.261 -23.676 1.00 85.75 186 PRO A N 1
ATOM 1422 C CA . PRO A 1 186 ? 15.308 5.130 -22.242 1.00 85.75 186 PRO A CA 1
ATOM 1423 C C . PRO A 1 186 ? 14.955 3.681 -21.889 1.00 85.75 186 PRO A C 1
ATOM 1425 O O . PRO A 1 186 ? 14.150 3.047 -22.575 1.00 85.75 186 PRO A O 1
ATOM 1428 N N . ILE A 1 187 ? 15.543 3.182 -20.805 1.00 83.81 187 ILE A N 1
ATOM 1429 C CA . ILE A 1 187 ? 15.250 1.875 -20.209 1.00 83.81 187 ILE A CA 1
ATOM 1430 C C . ILE A 1 187 ? 14.696 2.141 -18.807 1.00 83.81 187 ILE A C 1
ATOM 1432 O O . ILE A 1 187 ? 15.253 2.956 -18.073 1.00 83.81 187 ILE A O 1
ATOM 1436 N N . MET A 1 188 ? 13.582 1.495 -18.459 1.00 82.69 188 MET A N 1
ATOM 1437 C CA . MET A 1 188 ? 12.987 1.580 -17.126 1.00 82.69 188 MET A CA 1
ATOM 1438 C C . MET A 1 188 ? 13.507 0.427 -16.274 1.00 82.69 188 MET A C 1
ATOM 1440 O O . MET A 1 188 ? 13.429 -0.726 -16.688 1.00 82.69 188 MET A O 1
ATOM 1444 N N . LEU A 1 189 ? 14.017 0.753 -15.091 1.00 79.25 189 LEU A N 1
ATOM 1445 C CA . LEU A 1 189 ? 14.321 -0.221 -14.050 1.00 79.25 189 LEU A CA 1
ATOM 1446 C C . LEU A 1 189 ? 13.086 -0.328 -13.157 1.00 79.25 189 LEU A C 1
ATOM 1448 O O . LEU A 1 189 ? 12.649 0.674 -12.595 1.00 79.25 189 LEU A O 1
ATOM 1452 N N . THR A 1 190 ? 12.484 -1.512 -13.101 1.00 77.25 190 THR A N 1
ATOM 1453 C CA . THR A 1 190 ? 11.251 -1.772 -12.340 1.00 77.25 190 THR A CA 1
ATOM 1454 C C . THR A 1 190 ? 11.504 -2.057 -10.864 1.00 77.25 190 THR A C 1
ATOM 1456 O O . THR A 1 190 ? 10.585 -1.956 -10.059 1.00 77.25 190 THR A O 1
ATOM 1459 N N . ASP A 1 191 ? 12.741 -2.392 -10.516 1.00 73.44 191 ASP A N 1
ATOM 1460 C CA . ASP A 1 191 ? 13.208 -2.620 -9.156 1.00 73.44 191 ASP A CA 1
ATOM 1461 C C . ASP A 1 191 ? 14.591 -1.980 -8.952 1.00 73.44 191 ASP A C 1
ATOM 1463 O O . ASP A 1 191 ? 15.228 -1.503 -9.898 1.00 73.44 191 ASP A O 1
ATOM 1467 N N . ASP A 1 192 ? 15.029 -1.931 -7.697 1.00 75.44 192 ASP A N 1
ATOM 1468 C CA . ASP A 1 192 ? 16.305 -1.371 -7.253 1.00 75.44 192 ASP A CA 1
ATOM 1469 C C . ASP A 1 192 ? 17.365 -2.449 -6.970 1.00 75.44 192 ASP A C 1
ATOM 1471 O O . ASP A 1 192 ? 18.404 -2.169 -6.364 1.00 75.44 192 ASP A O 1
ATOM 1475 N N . ASN A 1 193 ? 17.148 -3.685 -7.433 1.00 78.06 193 ASN A N 1
ATOM 1476 C CA . ASN A 1 193 ? 18.120 -4.749 -7.248 1.00 78.06 193 ASN A CA 1
ATOM 1477 C C . ASN A 1 193 ? 19.352 -4.491 -8.125 1.00 78.06 193 ASN A C 1
ATOM 1479 O O . ASN A 1 193 ? 19.269 -4.355 -9.348 1.00 78.06 193 ASN A O 1
ATOM 1483 N N . PHE A 1 194 ? 20.530 -4.493 -7.498 1.00 81.56 194 PHE A N 1
ATOM 1484 C CA . PHE A 1 194 ? 21.803 -4.295 -8.183 1.00 81.56 194 PHE A CA 1
ATOM 1485 C C . PHE A 1 194 ? 22.004 -5.262 -9.362 1.00 81.56 194 PHE A C 1
ATOM 1487 O O . PHE A 1 194 ? 22.535 -4.861 -10.396 1.00 81.56 194 PHE A O 1
ATOM 1494 N N . ALA A 1 195 ? 21.532 -6.508 -9.251 1.00 84.88 195 ALA A N 1
ATOM 1495 C CA . ALA A 1 195 ? 21.599 -7.479 -10.342 1.00 84.88 195 ALA A CA 1
ATOM 1496 C C . ALA A 1 195 ? 20.809 -7.021 -11.585 1.00 84.88 195 ALA A C 1
ATOM 1498 O O . ALA A 1 195 ? 21.318 -7.107 -12.704 1.00 84.88 195 ALA A O 1
ATOM 1499 N N . THR A 1 196 ? 19.607 -6.469 -11.391 1.00 82.00 196 THR A N 1
ATOM 1500 C CA . THR A 1 196 ? 18.765 -5.921 -12.467 1.00 82.00 196 THR A CA 1
ATOM 1501 C C . THR A 1 196 ? 19.435 -4.722 -13.135 1.00 82.00 196 THR A C 1
ATOM 1503 O O . THR A 1 196 ? 19.434 -4.605 -14.362 1.00 82.00 196 THR A O 1
ATOM 1506 N N . ILE A 1 197 ? 20.080 -3.861 -12.340 1.00 85.38 197 ILE A N 1
ATOM 1507 C CA . ILE A 1 197 ? 20.831 -2.703 -12.844 1.00 85.38 197 ILE A CA 1
ATOM 1508 C C . ILE A 1 197 ? 21.980 -3.159 -13.749 1.00 85.38 197 ILE A C 1
ATOM 1510 O O . ILE A 1 197 ? 22.144 -2.629 -14.850 1.00 85.38 197 ILE A O 1
ATOM 1514 N N . VAL A 1 198 ? 22.764 -4.147 -13.308 1.00 88.44 198 VAL A N 1
ATOM 1515 C CA . VAL A 1 198 ? 23.883 -4.690 -14.094 1.00 88.44 198 VAL A CA 1
ATOM 1516 C C . VAL A 1 198 ? 23.383 -5.245 -15.429 1.00 88.44 198 VAL A C 1
ATOM 1518 O O . VAL A 1 198 ? 23.904 -4.855 -16.476 1.00 88.44 198 VAL A O 1
ATOM 1521 N N . ALA A 1 199 ? 22.326 -6.060 -15.408 1.00 86.81 199 ALA A N 1
ATOM 1522 C CA . ALA A 1 199 ? 21.737 -6.631 -16.619 1.00 86.81 199 ALA A CA 1
ATOM 1523 C C . ALA A 1 199 ? 21.252 -5.546 -17.602 1.00 86.81 199 ALA A C 1
ATOM 1525 O O . ALA A 1 199 ? 21.517 -5.616 -18.804 1.00 86.81 199 ALA A O 1
ATOM 1526 N N . ALA A 1 200 ? 20.602 -4.492 -17.102 1.00 86.50 200 ALA A N 1
ATOM 1527 C CA . ALA A 1 200 ? 20.147 -3.382 -17.937 1.00 86.50 200 ALA A CA 1
ATOM 1528 C C . ALA A 1 200 ? 21.309 -2.615 -18.599 1.00 86.50 200 ALA A C 1
ATOM 1530 O O . ALA A 1 200 ? 21.211 -2.203 -19.760 1.00 86.50 200 ALA A O 1
ATOM 1531 N N . VAL A 1 201 ? 22.427 -2.435 -17.886 1.00 89.81 201 VAL A N 1
ATOM 1532 C CA . VAL A 1 201 ? 23.634 -1.795 -18.435 1.00 89.81 201 VAL A CA 1
ATOM 1533 C C . VAL A 1 201 ? 24.275 -2.665 -19.522 1.00 89.81 201 VAL A C 1
ATOM 1535 O O . VAL A 1 201 ? 24.693 -2.137 -20.558 1.00 89.81 201 VAL A O 1
ATOM 1538 N N . GLU A 1 202 ? 24.346 -3.982 -19.324 1.00 92.06 202 GLU A N 1
ATOM 1539 C CA . GLU A 1 202 ? 24.865 -4.926 -20.325 1.00 92.06 202 GLU A CA 1
ATOM 1540 C C . GLU A 1 202 ? 24.042 -4.904 -21.619 1.00 92.06 202 GLU A C 1
ATOM 1542 O O . GLU A 1 202 ? 24.611 -4.807 -22.716 1.00 92.06 202 GLU A O 1
ATOM 1547 N N . GLU A 1 203 ? 22.714 -4.893 -21.502 1.00 89.81 203 GLU A N 1
ATOM 1548 C CA . GLU A 1 203 ? 21.801 -4.784 -22.643 1.00 89.81 203 GLU A CA 1
ATOM 1549 C C . GLU A 1 203 ? 22.024 -3.467 -23.409 1.00 89.81 203 GLU A C 1
ATOM 1551 O O . GLU A 1 203 ? 22.214 -3.459 -24.631 1.00 89.81 203 GLU A O 1
ATOM 1556 N N . GLY A 1 204 ? 22.122 -2.340 -22.691 1.00 89.94 204 GLY A N 1
ATOM 1557 C CA . GLY A 1 204 ? 22.418 -1.034 -23.288 1.00 89.94 204 GLY A CA 1
ATOM 1558 C C . GLY A 1 204 ? 23.739 -1.008 -24.071 1.00 89.94 204 GLY A C 1
ATOM 1559 O O . GLY A 1 204 ? 23.804 -0.483 -25.190 1.00 89.94 204 GLY A O 1
ATOM 1560 N N . ARG A 1 205 ? 24.798 -1.627 -23.530 1.00 92.81 205 ARG A N 1
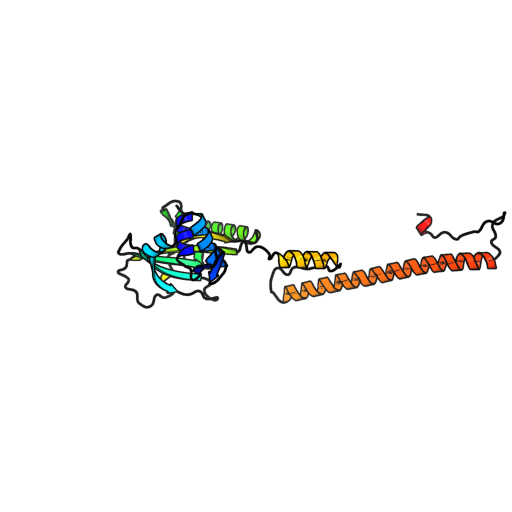ATOM 1561 C CA . ARG A 1 205 ? 26.104 -1.744 -24.208 1.00 92.81 205 ARG A CA 1
ATOM 1562 C C . ARG A 1 205 ? 26.027 -2.622 -25.453 1.00 92.81 205 ARG A C 1
ATOM 1564 O O . ARG A 1 205 ? 26.664 -2.296 -26.460 1.00 92.81 205 ARG A O 1
ATOM 1571 N N . THR A 1 206 ? 25.249 -3.698 -25.400 1.00 93.38 206 THR A N 1
ATOM 1572 C CA . THR A 1 206 ? 25.036 -4.613 -26.528 1.00 93.38 206 THR A CA 1
ATOM 1573 C C . THR A 1 206 ? 24.340 -3.901 -27.684 1.00 93.38 206 THR A C 1
ATOM 1575 O O . THR A 1 206 ? 24.829 -3.939 -28.818 1.00 93.38 206 THR A O 1
ATOM 1578 N N . ILE A 1 207 ? 23.274 -3.149 -27.397 1.00 89.31 207 ILE A N 1
ATOM 1579 C CA . ILE A 1 207 ? 22.570 -2.325 -28.390 1.00 89.31 207 ILE A CA 1
ATOM 1580 C C . ILE A 1 207 ? 23.537 -1.333 -29.052 1.00 89.31 207 ILE A C 1
ATOM 1582 O O . ILE A 1 207 ? 23.617 -1.265 -30.281 1.00 89.31 207 ILE A O 1
ATOM 1586 N N . PHE A 1 208 ? 24.327 -0.604 -28.261 1.00 90.12 208 PHE A N 1
ATOM 1587 C CA . PHE A 1 208 ? 25.280 0.371 -28.795 1.00 90.12 208 PHE A CA 1
ATOM 1588 C C . PHE A 1 208 ? 26.384 -0.274 -29.649 1.00 90.12 208 PHE A C 1
ATOM 1590 O O . PHE A 1 208 ? 26.749 0.247 -30.710 1.00 90.12 208 PHE A O 1
ATOM 1597 N N . ALA A 1 209 ? 26.901 -1.430 -29.226 1.00 93.06 209 ALA A N 1
ATOM 1598 C CA . ALA A 1 209 ? 27.882 -2.183 -29.999 1.00 93.06 209 ALA A CA 1
ATOM 1599 C C . ALA A 1 209 ? 27.311 -2.638 -31.353 1.00 93.06 209 ALA A C 1
ATOM 1601 O O . ALA A 1 209 ? 28.011 -2.545 -32.367 1.00 93.06 209 ALA A O 1
ATOM 1602 N N . ASN A 1 210 ? 26.048 -3.072 -31.384 1.00 92.50 210 ASN A N 1
ATOM 1603 C CA . ASN A 1 210 ? 25.360 -3.480 -32.608 1.00 92.50 210 ASN A CA 1
ATOM 1604 C C . ASN A 1 210 ? 25.144 -2.302 -33.562 1.00 92.50 210 ASN A C 1
ATOM 1606 O O . ASN A 1 210 ? 25.485 -2.420 -34.738 1.00 92.50 210 ASN A O 1
ATOM 1610 N N . ILE A 1 211 ? 24.707 -1.143 -33.057 1.00 91.38 211 ILE A N 1
ATOM 1611 C CA . ILE A 1 211 ? 24.585 0.086 -33.862 1.00 91.38 211 ILE A CA 1
ATOM 1612 C C . ILE A 1 211 ? 25.936 0.448 -34.487 1.00 91.38 211 ILE A C 1
ATOM 1614 O O . ILE A 1 211 ? 26.031 0.686 -35.690 1.00 91.38 211 ILE A O 1
ATOM 1618 N N . ARG A 1 212 ? 27.017 0.428 -33.698 1.00 93.88 212 ARG A N 1
ATOM 1619 C CA . ARG A 1 212 ? 28.358 0.749 -34.202 1.00 93.88 212 ARG A CA 1
ATOM 1620 C C . ARG A 1 212 ? 28.830 -0.238 -35.274 1.00 93.88 212 ARG A C 1
ATOM 1622 O O . ARG A 1 212 ? 29.457 0.178 -36.245 1.00 93.88 212 ARG A O 1
ATOM 1629 N N . LYS A 1 213 ? 28.570 -1.538 -35.101 1.00 92.69 213 LYS A N 1
ATOM 1630 C CA . LYS A 1 213 ? 28.887 -2.563 -36.112 1.00 92.69 213 LYS A CA 1
ATOM 1631 C C . LYS A 1 213 ? 28.091 -2.333 -37.396 1.00 92.69 213 LYS A C 1
ATOM 1633 O O . LYS A 1 213 ? 28.688 -2.340 -38.466 1.00 92.69 213 LYS A O 1
ATOM 1638 N N . PHE A 1 214 ? 26.793 -2.066 -37.279 1.00 93.94 214 PHE A N 1
ATOM 1639 C CA . PHE A 1 214 ? 25.917 -1.801 -38.415 1.00 93.94 214 PHE A CA 1
ATOM 1640 C C . PHE A 1 214 ? 26.349 -0.560 -39.205 1.00 93.94 214 PHE A C 1
ATOM 1642 O O . PHE A 1 214 ? 26.500 -0.632 -40.420 1.00 93.94 214 PHE A O 1
ATOM 1649 N N . LEU A 1 215 ? 26.660 0.547 -38.519 1.00 92.62 215 LEU A N 1
ATOM 1650 C CA . LEU A 1 215 ? 27.177 1.759 -39.163 1.00 92.62 215 LEU A CA 1
ATOM 1651 C C . LEU A 1 215 ? 28.495 1.507 -39.901 1.00 92.62 215 LEU A C 1
ATOM 1653 O O . LEU A 1 215 ? 28.662 1.967 -41.027 1.00 92.62 215 LEU A O 1
ATOM 1657 N N . ARG A 1 216 ? 29.425 0.755 -39.297 1.00 92.38 216 ARG A N 1
ATOM 1658 C CA . ARG A 1 216 ? 30.680 0.380 -39.970 1.00 92.38 216 ARG A CA 1
ATOM 1659 C C . ARG A 1 216 ? 30.431 -0.478 -41.202 1.00 92.38 216 ARG A C 1
ATOM 1661 O O . ARG A 1 216 ? 31.080 -0.254 -42.215 1.00 92.38 216 ARG A O 1
ATOM 1668 N N . PHE A 1 217 ? 29.514 -1.438 -41.110 1.00 93.19 217 PHE A N 1
ATOM 1669 C CA . PHE A 1 217 ? 29.155 -2.296 -42.232 1.00 93.19 217 PHE A CA 1
ATOM 1670 C C . PHE A 1 217 ? 28.564 -1.480 -43.385 1.00 93.19 217 PHE A C 1
ATOM 1672 O O . PHE A 1 217 ? 29.088 -1.550 -44.492 1.00 93.19 217 PHE A O 1
ATOM 1679 N N . LEU A 1 218 ? 27.552 -0.647 -43.116 1.00 91.38 218 LEU A N 1
ATOM 1680 C CA . LEU A 1 218 ? 26.933 0.204 -44.135 1.00 91.38 218 LEU A CA 1
ATOM 1681 C C . LEU A 1 218 ? 27.938 1.161 -44.773 1.00 91.38 218 LEU A C 1
ATOM 1683 O O . LEU A 1 218 ? 28.004 1.258 -45.993 1.00 91.38 218 LEU A O 1
ATOM 1687 N N . LEU A 1 219 ? 28.749 1.845 -43.962 1.00 92.94 219 LEU A N 1
ATOM 1688 C CA . LEU A 1 219 ? 29.725 2.795 -44.485 1.00 92.94 219 LEU A CA 1
ATOM 1689 C C . LEU A 1 219 ? 30.795 2.086 -45.324 1.00 92.94 219 LEU A C 1
ATOM 1691 O O . LEU A 1 219 ? 31.132 2.557 -46.405 1.00 92.94 219 LEU A O 1
ATOM 1695 N N . SER A 1 220 ? 31.292 0.935 -44.860 1.00 92.81 220 SER A N 1
ATOM 1696 C CA . SER A 1 220 ? 32.257 0.128 -45.611 1.00 92.81 220 SER A CA 1
ATOM 1697 C C . SER A 1 220 ? 31.668 -0.394 -46.921 1.00 92.81 220 SER A C 1
ATOM 1699 O O . SER A 1 220 ? 32.364 -0.378 -47.933 1.00 92.81 220 SER A O 1
ATOM 1701 N N . SER A 1 221 ? 30.410 -0.845 -46.912 1.00 88.50 221 SER A N 1
ATOM 1702 C CA . SER A 1 221 ? 29.724 -1.343 -48.108 1.00 88.50 221 SER A CA 1
ATOM 1703 C C . SER A 1 221 ? 29.524 -0.221 -49.122 1.00 88.50 221 SER A C 1
ATOM 1705 O O . SER A 1 221 ? 29.975 -0.339 -50.256 1.00 88.50 221 SER A O 1
ATOM 1707 N N . ASN A 1 222 ? 28.953 0.907 -48.690 1.00 88.94 222 ASN A N 1
ATOM 1708 C CA . ASN A 1 222 ? 28.691 2.052 -49.562 1.00 88.94 222 ASN A CA 1
ATOM 1709 C C . ASN A 1 222 ? 29.987 2.630 -50.150 1.00 88.94 222 ASN A C 1
ATOM 1711 O O . ASN A 1 222 ? 30.035 2.967 -51.329 1.00 88.94 222 ASN A O 1
ATOM 1715 N N . ILE A 1 223 ? 31.063 2.724 -49.358 1.00 93.69 223 ILE A N 1
ATOM 1716 C CA . ILE A 1 223 ? 32.372 3.156 -49.872 1.00 93.69 223 ILE A CA 1
ATOM 1717 C C . ILE A 1 223 ? 32.901 2.150 -50.896 1.00 93.69 223 ILE A C 1
ATOM 1719 O O . ILE A 1 223 ? 33.379 2.561 -51.951 1.00 93.69 223 ILE A O 1
ATOM 1723 N N . GLY A 1 224 ? 32.811 0.848 -50.615 1.00 90.00 224 GLY A N 1
ATOM 1724 C CA . GLY A 1 224 ? 33.228 -0.197 -51.551 1.00 90.00 224 GLY A CA 1
ATOM 1725 C C . GLY A 1 224 ? 32.494 -0.106 -52.890 1.00 90.00 224 GLY A C 1
ATOM 1726 O O . GLY A 1 224 ? 33.128 -0.163 -53.944 1.00 90.00 224 GLY A O 1
ATOM 1727 N N . GLU A 1 225 ? 31.181 0.111 -52.853 1.00 87.94 225 GLU A N 1
ATOM 1728 C CA . GLU A 1 225 ? 30.347 0.322 -54.037 1.00 87.94 225 GLU A CA 1
ATOM 1729 C C . GLU A 1 225 ? 30.785 1.556 -54.836 1.00 87.94 225 GLU A C 1
ATOM 1731 O O . GLU A 1 225 ? 31.074 1.448 -56.029 1.00 87.94 225 GLU A O 1
ATOM 1736 N N . VAL A 1 226 ? 30.921 2.712 -54.176 1.00 88.75 226 VAL A N 1
ATOM 1737 C CA . VAL A 1 226 ? 31.360 3.962 -54.820 1.00 88.75 226 VAL A CA 1
ATOM 1738 C C . VAL A 1 226 ? 32.742 3.806 -55.452 1.00 88.75 226 VAL A C 1
ATOM 1740 O O . VAL A 1 226 ? 32.944 4.207 -56.598 1.00 88.75 226 VAL A O 1
ATOM 1743 N N . MET A 1 227 ? 33.688 3.192 -54.740 1.00 90.25 227 MET A N 1
ATOM 1744 C CA . MET A 1 227 ? 35.046 2.978 -55.244 1.00 90.25 227 MET A CA 1
ATOM 1745 C C . MET A 1 227 ? 35.063 2.012 -56.432 1.00 90.25 227 MET A C 1
ATOM 1747 O O . MET A 1 227 ? 35.767 2.264 -57.410 1.00 90.25 227 MET A O 1
ATOM 1751 N N . THR A 1 228 ? 34.256 0.948 -56.388 1.00 87.75 228 THR A N 1
ATOM 1752 C CA . THR A 1 228 ? 34.121 -0.009 -57.498 1.00 87.75 228 THR A CA 1
ATOM 1753 C C . THR A 1 228 ? 33.569 0.674 -58.747 1.00 87.75 228 THR A C 1
ATOM 1755 O O . THR A 1 228 ? 34.125 0.511 -59.833 1.00 87.75 228 THR A O 1
ATOM 1758 N N . MET A 1 229 ? 32.528 1.496 -58.594 1.00 85.56 229 MET A N 1
ATOM 1759 C CA . MET A 1 229 ? 31.948 2.277 -59.691 1.00 85.56 229 MET A CA 1
ATOM 1760 C C . MET A 1 229 ? 32.963 3.269 -60.269 1.00 85.56 229 MET A C 1
ATOM 1762 O O . MET A 1 229 ? 33.167 3.316 -61.482 1.00 85.56 229 MET A O 1
ATOM 1766 N N . PHE A 1 230 ? 33.644 4.023 -59.403 1.00 86.12 230 PHE A N 1
ATOM 1767 C CA . PHE A 1 230 ? 34.630 5.028 -59.797 1.00 86.12 230 PHE A CA 1
ATOM 1768 C C . PHE A 1 230 ? 35.799 4.421 -60.582 1.00 86.12 230 PHE A C 1
ATOM 1770 O O . PHE A 1 230 ? 36.104 4.866 -61.692 1.00 86.12 230 PHE A O 1
ATOM 1777 N N . PHE A 1 231 ? 36.428 3.370 -60.050 1.00 87.19 231 PHE A N 1
ATOM 1778 C CA . PHE A 1 231 ? 37.528 2.703 -60.745 1.00 87.19 231 PHE A CA 1
ATOM 1779 C C . PHE A 1 231 ? 37.064 1.949 -61.988 1.00 87.19 231 PHE A C 1
ATOM 1781 O O . PHE A 1 231 ? 37.808 1.914 -62.965 1.00 87.19 231 PHE A O 1
ATOM 1788 N N . GLY A 1 232 ? 35.845 1.403 -61.992 1.00 85.50 232 GLY A N 1
ATOM 1789 C CA . GLY A 1 232 ? 35.261 0.777 -63.175 1.00 85.50 232 GLY A CA 1
ATOM 1790 C C . GLY A 1 232 ? 35.162 1.749 -64.353 1.00 85.50 232 GLY A C 1
ATOM 1791 O O . GLY A 1 232 ? 35.587 1.409 -65.454 1.00 85.50 232 GLY A O 1
ATOM 1792 N N . VAL A 1 233 ? 34.706 2.986 -64.121 1.00 81.69 233 VAL A N 1
ATOM 1793 C CA . VAL A 1 233 ? 34.638 4.034 -65.162 1.00 81.69 233 VAL A CA 1
ATOM 1794 C C . VAL A 1 233 ? 36.032 4.458 -65.644 1.00 81.69 233 VAL A C 1
ATOM 1796 O O . VAL A 1 233 ? 36.271 4.566 -66.852 1.00 81.69 233 VAL A O 1
ATOM 1799 N N . ILE A 1 234 ? 36.975 4.675 -64.719 1.00 83.50 234 ILE A N 1
ATOM 1800 C CA . ILE A 1 234 ? 38.353 5.059 -65.075 1.00 83.50 234 ILE A CA 1
ATOM 1801 C C . ILE A 1 234 ? 39.018 3.956 -65.898 1.00 83.50 234 ILE A C 1
ATOM 1803 O O . ILE A 1 234 ? 39.568 4.225 -66.968 1.00 83.50 234 ILE A O 1
ATOM 1807 N N . LEU A 1 235 ? 38.951 2.710 -65.425 1.00 82.69 235 LEU A N 1
ATOM 1808 C CA . LEU A 1 235 ? 39.613 1.589 -66.076 1.00 82.69 235 LEU A CA 1
ATOM 1809 C C . LEU A 1 235 ? 38.965 1.260 -67.421 1.00 82.69 235 LEU A C 1
ATOM 1811 O O . LEU A 1 235 ? 39.703 0.979 -68.359 1.00 82.69 235 LEU A O 1
ATOM 1815 N N . ALA A 1 236 ? 37.636 1.375 -67.555 1.00 77.62 236 ALA A N 1
ATOM 1816 C CA . ALA A 1 236 ? 36.937 1.217 -68.834 1.00 77.62 236 ALA A CA 1
ATOM 1817 C C . ALA A 1 236 ? 37.520 2.138 -69.919 1.00 77.62 236 ALA A C 1
ATOM 1819 O O . ALA A 1 236 ? 37.767 1.702 -71.044 1.00 77.62 236 ALA A O 1
ATOM 1820 N N . THR A 1 237 ? 37.843 3.382 -69.551 1.00 69.50 237 THR A N 1
ATOM 1821 C CA . THR A 1 237 ? 38.484 4.342 -70.459 1.00 69.50 237 THR A CA 1
ATOM 1822 C C . THR A 1 237 ? 39.909 3.914 -70.832 1.00 69.50 237 THR A C 1
ATOM 1824 O O . THR A 1 237 ? 40.303 4.044 -71.991 1.00 69.50 237 THR A O 1
ATOM 1827 N N . VAL A 1 238 ? 40.672 3.377 -69.873 1.00 76.56 238 VAL A N 1
ATOM 1828 C CA . VAL A 1 238 ? 42.060 2.918 -70.072 1.00 76.56 238 VAL A CA 1
ATOM 1829 C C . VAL A 1 238 ? 42.134 1.668 -70.955 1.00 76.56 238 VAL A C 1
ATOM 1831 O O . VAL A 1 238 ? 43.016 1.579 -71.805 1.00 76.56 238 VAL A O 1
ATOM 1834 N N . ILE A 1 239 ? 41.206 0.721 -70.800 1.00 76.62 239 ILE A N 1
ATOM 1835 C CA . ILE A 1 239 ? 41.178 -0.536 -71.571 1.00 76.62 239 ILE A CA 1
ATOM 1836 C C . ILE A 1 239 ? 40.407 -0.419 -72.896 1.00 76.62 239 ILE A C 1
ATOM 1838 O O . ILE A 1 239 ? 40.200 -1.418 -73.580 1.00 76.62 239 ILE A O 1
ATOM 1842 N N . GLY A 1 240 ? 40.001 0.797 -73.279 1.00 69.06 240 GLY A N 1
ATOM 1843 C CA . GLY A 1 240 ? 39.399 1.081 -74.58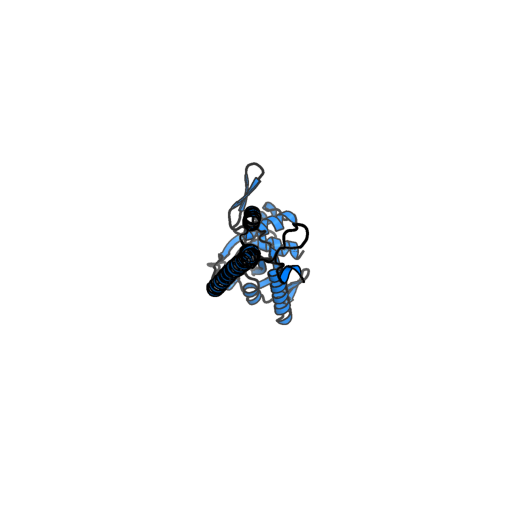4 1.00 69.06 240 GLY A CA 1
ATOM 1844 C C . GLY A 1 240 ? 37.926 0.692 -74.722 1.00 69.06 240 GLY A C 1
ATOM 1845 O O . GLY A 1 240 ? 37.414 0.685 -75.840 1.00 69.06 240 GLY A O 1
ATOM 1846 N N . LEU A 1 241 ? 37.226 0.408 -73.619 1.00 69.88 241 LEU A N 1
ATOM 1847 C CA . LEU A 1 241 ? 35.779 0.191 -73.631 1.00 69.88 241 LEU A CA 1
ATOM 1848 C C . LEU A 1 241 ? 35.077 1.533 -73.863 1.00 69.88 241 LEU A C 1
ATOM 1850 O O . LEU A 1 241 ? 34.876 2.328 -72.945 1.00 69.88 241 LEU A O 1
ATOM 1854 N N . ARG A 1 242 ? 34.723 1.796 -75.120 1.00 67.12 242 ARG A N 1
ATOM 1855 C CA . ARG A 1 242 ? 33.908 2.940 -75.540 1.00 67.12 242 ARG A CA 1
ATOM 1856 C C . ARG A 1 242 ? 32.618 2.403 -76.142 1.00 67.12 242 ARG A C 1
ATOM 1858 O O . ARG A 1 242 ? 32.677 1.503 -76.974 1.00 67.12 242 ARG A O 1
ATOM 1865 N N . ALA A 1 243 ? 31.470 2.944 -75.743 1.00 63.81 243 ALA A N 1
ATOM 1866 C CA . ALA A 1 243 ? 30.237 2.631 -76.450 1.00 63.81 243 ALA A CA 1
ATOM 1867 C C . ALA A 1 243 ? 30.235 3.321 -77.820 1.00 63.81 243 ALA A C 1
ATOM 1869 O O . ALA A 1 243 ? 30.675 4.468 -77.966 1.00 63.81 243 ALA A O 1
ATOM 1870 N N . GLU A 1 244 ? 29.749 2.611 -78.836 1.00 60.56 244 GLU A N 1
ATOM 1871 C CA . GLU A 1 244 ? 29.541 3.184 -80.162 1.00 60.56 244 GLU A CA 1
ATOM 1872 C C . GLU A 1 244 ? 28.551 4.360 -80.068 1.00 60.56 244 GLU A C 1
ATOM 1874 O O . GLU A 1 244 ? 27.516 4.277 -79.407 1.00 60.56 244 GLU A O 1
ATOM 1879 N N . GLY A 1 245 ? 28.891 5.492 -80.694 1.00 64.19 245 GLY A N 1
ATOM 1880 C CA . GLY A 1 245 ? 28.044 6.694 -80.706 1.00 64.19 245 GLY A CA 1
ATOM 1881 C C . GLY A 1 245 ? 28.323 7.744 -79.619 1.00 64.19 245 GLY A C 1
ATOM 1882 O O . GLY A 1 245 ? 27.532 8.669 -79.472 1.00 64.19 245 GLY A O 1
ATOM 1883 N N . GLY A 1 246 ? 29.433 7.652 -78.875 1.00 59.91 246 GLY A N 1
ATOM 1884 C CA . GLY A 1 246 ? 29.833 8.692 -77.907 1.00 59.91 246 GLY A CA 1
ATOM 1885 C C . GLY A 1 246 ? 29.072 8.651 -76.577 1.00 59.91 246 GLY A C 1
ATOM 1886 O O . GLY A 1 246 ? 29.103 9.614 -75.813 1.00 59.91 246 GLY A O 1
ATOM 1887 N N . THR A 1 247 ? 28.393 7.542 -76.294 1.00 62.62 247 THR A N 1
ATOM 1888 C CA . THR A 1 247 ? 27.707 7.300 -75.024 1.00 62.62 247 THR A CA 1
ATOM 1889 C C . THR A 1 247 ? 28.693 6.799 -73.958 1.00 62.62 247 THR A C 1
ATOM 1891 O O . THR A 1 247 ? 29.691 6.141 -74.252 1.00 62.62 247 THR A O 1
ATOM 1894 N N . VAL A 1 248 ? 28.454 7.159 -72.694 1.00 64.62 248 VAL A N 1
ATOM 1895 C CA . VAL A 1 248 ? 29.293 6.744 -71.558 1.00 64.62 248 VAL A CA 1
ATOM 1896 C C . VAL A 1 248 ? 28.815 5.381 -71.059 1.00 64.62 248 VAL A C 1
ATOM 1898 O O . VAL A 1 248 ? 27.640 5.224 -70.739 1.00 64.62 248 VAL A O 1
ATOM 1901 N N . VAL A 1 249 ? 29.723 4.405 -70.961 1.00 67.44 249 VAL A N 1
ATOM 1902 C CA . VAL A 1 249 ? 29.443 3.109 -70.322 1.00 67.44 249 VAL A CA 1
ATOM 1903 C C . VAL A 1 249 ? 29.686 3.249 -68.825 1.00 67.44 249 VAL A C 1
ATOM 1905 O O . VAL A 1 249 ? 30.810 3.513 -68.400 1.00 67.44 249 VAL A O 1
ATOM 1908 N N . LEU A 1 250 ? 28.636 3.076 -68.026 1.00 67.81 250 LEU A N 1
ATOM 1909 C CA . LEU A 1 250 ? 28.735 3.029 -66.570 1.00 67.81 250 LEU A CA 1
ATOM 1910 C C . LEU A 1 250 ? 28.687 1.564 -66.109 1.00 67.81 250 LEU A C 1
ATOM 1912 O O . LEU A 1 250 ? 27.808 0.828 -66.564 1.00 67.81 250 LEU A O 1
ATOM 1916 N N . PRO A 1 251 ? 29.597 1.119 -65.222 1.00 69.94 251 PRO A N 1
ATOM 1917 C CA . PRO A 1 251 ? 29.439 -0.168 -64.556 1.00 69.94 251 PRO A CA 1
ATOM 1918 C C . PRO A 1 251 ? 28.138 -0.147 -63.741 1.00 69.94 251 PRO A C 1
ATOM 1920 O O . PRO A 1 251 ? 27.787 0.886 -63.183 1.00 69.94 251 PRO A O 1
ATOM 1923 N N . LEU A 1 252 ? 27.413 -1.264 -63.693 1.00 70.56 252 LEU A N 1
ATOM 1924 C CA . LEU A 1 252 ? 26.262 -1.440 -62.805 1.00 70.56 252 LEU A CA 1
ATOM 1925 C C . LEU A 1 252 ? 26.680 -2.341 -61.647 1.00 70.56 252 LEU A C 1
ATOM 1927 O O . LEU A 1 252 ? 27.348 -3.358 -61.851 1.00 70.56 252 LEU A O 1
ATOM 1931 N N . LEU A 1 253 ? 26.284 -1.974 -60.434 1.00 67.38 253 LEU A N 1
ATOM 1932 C CA . LEU A 1 253 ? 26.462 -2.833 -59.268 1.00 67.38 253 LEU A CA 1
ATOM 1933 C C . LEU A 1 253 ? 25.440 -3.971 -59.294 1.00 67.38 253 LEU A C 1
ATOM 1935 O O . LEU A 1 253 ? 24.315 -3.801 -59.759 1.00 67.38 253 LEU A O 1
ATOM 1939 N N . ALA A 1 254 ? 25.797 -5.124 -58.726 1.00 65.19 254 ALA A N 1
ATOM 1940 C CA . ALA A 1 254 ? 24.876 -6.256 -58.594 1.00 65.19 254 ALA A CA 1
ATOM 1941 C C . ALA A 1 254 ? 23.606 -5.898 -57.792 1.00 65.19 254 ALA A C 1
ATOM 1943 O O . ALA A 1 254 ? 22.537 -6.435 -58.060 1.00 65.19 254 ALA A O 1
ATOM 1944 N N . THR A 1 255 ? 23.706 -4.948 -56.859 1.00 64.25 255 THR A N 1
ATOM 1945 C CA . THR A 1 255 ? 22.583 -4.397 -56.082 1.00 64.25 255 THR A CA 1
ATOM 1946 C C . THR A 1 255 ? 21.630 -3.526 -56.901 1.00 64.25 255 THR A C 1
ATOM 1948 O O . THR A 1 255 ? 20.516 -3.289 -56.459 1.00 64.25 255 THR A O 1
ATOM 1951 N N . GLN A 1 256 ? 22.041 -3.060 -58.084 1.00 63.31 256 GLN A N 1
ATOM 1952 C CA . GLN A 1 256 ? 21.196 -2.310 -59.024 1.00 63.31 256 GLN A CA 1
ATOM 1953 C C . GLN A 1 256 ? 20.521 -3.220 -60.065 1.00 63.31 256 GLN A C 1
ATOM 1955 O O . GLN A 1 256 ? 19.715 -2.745 -60.861 1.00 63.31 256 GLN A O 1
ATOM 1960 N N . ILE A 1 257 ? 20.896 -4.504 -60.099 1.00 59.53 257 ILE A N 1
ATOM 1961 C CA . ILE A 1 257 ? 20.353 -5.529 -61.007 1.00 59.53 257 ILE A CA 1
ATOM 1962 C C . ILE A 1 257 ? 19.241 -6.347 -60.316 1.00 59.53 257 ILE A C 1
ATOM 1964 O O . ILE A 1 257 ? 18.432 -6.975 -60.999 1.00 59.53 257 ILE A O 1
ATOM 1968 N N . LEU A 1 258 ? 19.202 -6.329 -58.979 1.00 47.91 258 LEU A N 1
ATOM 1969 C CA . LEU A 1 258 ? 18.165 -6.928 -58.129 1.00 47.91 258 LEU A CA 1
ATOM 1970 C C . LEU A 1 258 ? 17.053 -5.920 -57.822 1.00 47.91 258 LEU A C 1
ATOM 1972 O O . LEU A 1 258 ? 15.887 -6.366 -57.758 1.00 47.91 258 LEU A O 1
#

pLDDT: mean 87.76, std 10.23, range [47.91, 98.31]

Radius of gyration: 33.99 Å; chains: 1; bounding box: 64×50×112 Å

Foldseek 3Di:
DLQLVQLLLLQQLADWDWDQDPNDTDIDDDPSSVVSVVSNVVVVNDPVVSCVFWPWDAWDDDDPVQQKIWTWTQGPVDHFKIKIKMKGDLVSLLVQEQWEDDPHDTDGCDPVNSVVQVVVVVVLVVVQWDKMWIWMDIDGCVPPDDPDDCVRSHHIYTSHMDTDHPDPDPVVVVVCVVCVVVVHDDDDDPDDDPVSVVVVVVVVVVVVVVVVVVVCVVVVVVVVVVVCQVVVQVVCVVVVVDDPPRDRDTDDDPVNVD

Secondary structure (DSSP, 8-state):
-HHHHHHHHHHHS---EEEEETTEEEEES-HHHHHHHHHHHHTT--HHHHHHHEEEEEEE---TTT-EEEEEEEESSSTTEEEEEEEE-HHHHHTTEEEEEETTEEEE--HHHHHHHHHHHHHHHHTTEEEEEEEEEEEETTS--SS--GGGGSSEEEEEEEEEE-PPPHHHHHHHHHHHHTT------SS--HHHHHHHHHHHHHHHHHHHHHHHHHHHHHHHHHHHHHHHHHHHHHTT---TTSPPPPP--GGGT-

Sequence (258 aa):
MELHRALTVGDRANNAVLQERDGQWVVQGDPTEAALIIAARKTGLEAKTLETRFKRVSKVPFSSDRKRMSTVHSDAEQPGDLFVFTKGAPDVLLARCTRELVGAEARSLTEERRAEILSANEELAGQVQRTLGIAERVLPAALTVGEVDESVEQELVFLGLIGMIDPPREEAKQAVARARDAGIRPIMLTDDNFATIVAAVEEGRTIFANIRKFLRFLLSSNIGEVMTMFFGVILATVIGLRAEGGTVVLPLLATQIL